Protein AF-A0A0E9NIP5-F1 (afdb_monomer)

Secondary structure (DSSP, 8-state):
----------------------------------GGG--S-----SS-----------PPPPHHHHHHHHHHHHHHHHHHHHHHHHHHHHHHHHHHHHHHHHHHHHHS-TTS-HHHHHHHHHHHHHHHHHHTTTS-HHHHHHHHHHHHHHHHHHH-HHHHHHHHHHHHHHHHHH-HHHHHHHHHHHHHHHHHHHHHHHHHHHHHHHHHHHHHHHHHHHHHHHHT-

Sequence (225 aa):
MFRSLKYLTATGVAAVGGASLLTSNPVHAEATPSPSDRLGPYKKPIYDTPVTTTTLESIPPSPLEVHIRLARQKVSEEYFAARAHLHSAVNSWIGYEKAVESTLREVAPRNEELLPGAIYVVVSGMAGSIVARNRIWPLRMFTSALFLVGGAHYFLPETAKNVSELAWRYEQRTVPQVAKVHAEVREKVETAIHNVEEGVERAEKVVTEGVEKGREYAKEHLEQK

pLDDT: mean 77.75, std 19.36, range [32.66, 95.75]

InterPro domains:
  IPR019166 MICOS complex subunit MIC26/MIC27 [PF09769] (58-179)
  IPR033181 MICOS subunit Mic26, fungi [PTHR28268] (21-218)

Organism: Saitoella complicata (strain BCRC 22490 / CBS 7301 / JCM 7358 / NBRC 10748 / NRRL Y-17804) (NCBI:txid698492)

Nearest PDB structures (foldseek):
  3g6b-assembly1_B  TM=2.478E-01  e=4.287E+00  Thermotoga maritima
  3g67-assembly1_B  TM=2.483E-01  e=4.849E+00  Thermotoga maritima

Solvent-accessible surface area (backbone atoms only — not comparable to full-atom values): 13409 Å² total; per-residue (Å²): 144,82,86,87,85,81,85,87,86,80,91,76,90,74,78,94,73,79,86,74,80,77,78,78,71,79,79,75,72,85,70,75,80,65,85,82,79,57,97,56,88,83,75,75,74,93,58,85,70,74,80,73,74,76,71,76,74,78,70,76,78,50,75,66,57,53,52,54,50,53,52,50,50,54,53,49,51,54,50,50,51,56,50,48,53,52,51,50,51,49,52,51,50,51,50,51,50,52,54,49,49,53,50,46,61,71,48,43,58,94,87,59,69,59,71,67,27,52,52,49,15,53,51,31,18,54,48,20,38,58,76,28,64,92,51,61,70,68,56,22,52,51,39,13,49,48,29,24,54,50,25,34,50,70,58,36,48,66,41,44,49,41,51,50,51,50,49,49,54,51,33,50,73,77,40,57,69,59,41,53,51,52,50,55,52,49,52,51,50,52,50,50,52,50,54,48,52,54,50,50,55,51,50,52,51,53,51,53,52,50,54,50,53,53,53,50,54,55,49,59,66,59,74,77,114

Structure (mmCIF, N/CA/C/O backbone):
data_AF-A0A0E9NIP5-F1
#
_entry.id   AF-A0A0E9NIP5-F1
#
loop_
_atom_site.group_PDB
_atom_site.id
_atom_site.type_symbol
_atom_site.label_atom_id
_atom_site.label_alt_id
_atom_site.label_comp_id
_atom_site.label_asym_id
_atom_site.label_entity_id
_atom_site.label_seq_id
_atom_site.pdbx_PDB_ins_code
_atom_site.Cartn_x
_atom_site.Cartn_y
_atom_site.Cartn_z
_atom_site.occupancy
_atom_site.B_iso_or_equiv
_atom_site.auth_seq_id
_atom_site.auth_comp_id
_atom_site.auth_asym_id
_atom_site.auth_atom_id
_atom_site.pdbx_PDB_model_num
ATOM 1 N N . MET A 1 1 ? 23.446 8.930 7.696 1.00 43.09 1 MET A N 1
ATOM 2 C CA . MET A 1 1 ? 24.169 9.264 6.449 1.00 43.09 1 MET A CA 1
ATOM 3 C C . MET A 1 1 ? 23.224 9.024 5.270 1.00 43.09 1 MET A C 1
ATOM 5 O O . MET A 1 1 ? 23.260 7.968 4.664 1.00 43.09 1 MET A O 1
ATOM 9 N N . PHE A 1 2 ? 22.308 9.964 5.014 1.00 42.88 2 PHE A N 1
ATOM 10 C CA . PHE A 1 2 ? 21.301 9.888 3.945 1.00 42.88 2 PHE A CA 1
ATOM 11 C C . PHE A 1 2 ? 21.548 11.049 2.978 1.00 42.88 2 PHE A C 1
ATOM 13 O O . PHE A 1 2 ? 21.540 12.204 3.402 1.00 42.88 2 PHE A O 1
ATOM 20 N N . ARG A 1 3 ? 21.817 10.762 1.698 1.00 46.72 3 ARG A N 1
ATOM 21 C CA . ARG A 1 3 ? 21.960 11.797 0.662 1.00 46.72 3 ARG A CA 1
ATOM 22 C C . ARG A 1 3 ? 20.623 12.003 -0.045 1.00 46.72 3 ARG A C 1
ATOM 24 O O . ARG A 1 3 ? 20.059 11.084 -0.623 1.00 46.72 3 ARG A O 1
ATOM 31 N N . SER A 1 4 ? 20.157 13.244 0.042 1.00 41.47 4 SER A N 1
ATOM 32 C CA . SER A 1 4 ? 18.998 13.835 -0.627 1.00 41.47 4 SER A CA 1
ATOM 33 C C . SER A 1 4 ? 19.150 13.782 -2.152 1.00 41.47 4 SER A C 1
ATOM 35 O O . SER A 1 4 ? 20.126 14.321 -2.674 1.00 41.47 4 SER A O 1
ATOM 37 N N . LEU A 1 5 ? 18.158 13.233 -2.857 1.00 44.44 5 LEU A N 1
ATOM 38 C CA . LEU A 1 5 ? 18.021 13.352 -4.309 1.00 44.44 5 LEU A CA 1
ATOM 39 C C . LEU A 1 5 ? 16.821 14.260 -4.606 1.00 44.44 5 LEU A C 1
ATOM 41 O O . LEU A 1 5 ? 15.666 13.870 -4.453 1.00 44.44 5 LEU A O 1
ATOM 45 N N . LYS A 1 6 ? 17.119 15.514 -4.950 1.00 42.62 6 LYS A N 1
ATOM 46 C CA . LYS A 1 6 ? 16.144 16.527 -5.353 1.00 42.62 6 LYS A CA 1
ATOM 47 C C . LYS A 1 6 ? 16.086 16.586 -6.882 1.00 42.62 6 LYS A C 1
ATOM 49 O O . LYS A 1 6 ? 17.103 16.826 -7.516 1.00 42.62 6 LYS A O 1
ATOM 54 N N . TYR A 1 7 ? 14.878 16.353 -7.392 1.00 48.56 7 TYR A N 1
ATOM 55 C CA . TYR A 1 7 ? 14.216 16.924 -8.571 1.00 48.56 7 TYR A CA 1
ATOM 56 C C . TYR A 1 7 ? 15.045 17.213 -9.832 1.00 48.56 7 TYR A C 1
ATOM 58 O O . TYR A 1 7 ? 15.799 18.179 -9.896 1.00 48.56 7 TYR A O 1
ATOM 66 N N . LEU A 1 8 ? 14.747 16.461 -10.895 1.00 40.75 8 LEU A N 1
ATOM 67 C CA . LEU A 1 8 ? 14.986 16.880 -12.273 1.00 40.75 8 LEU A CA 1
ATOM 68 C C . LEU A 1 8 ? 13.739 16.542 -13.097 1.00 40.75 8 LEU A C 1
ATOM 70 O O . LEU A 1 8 ? 13.519 15.410 -13.518 1.00 40.75 8 LEU A O 1
ATOM 74 N N . THR A 1 9 ? 12.877 17.543 -13.244 1.00 37.78 9 THR A N 1
ATOM 75 C CA . THR A 1 9 ? 11.760 17.567 -14.189 1.00 37.78 9 THR A CA 1
ATOM 76 C C . THR A 1 9 ? 12.146 18.480 -15.342 1.00 37.78 9 THR A C 1
ATOM 78 O O . THR A 1 9 ? 12.421 19.651 -15.098 1.00 37.78 9 THR A O 1
ATOM 81 N N . ALA A 1 10 ? 12.114 17.975 -16.573 1.00 36.28 10 ALA A N 1
ATOM 82 C CA . ALA A 1 10 ? 11.686 18.729 -17.752 1.00 36.28 10 ALA A CA 1
ATOM 83 C C . ALA A 1 10 ? 11.543 17.769 -18.940 1.00 36.28 10 ALA A C 1
ATOM 85 O O . ALA A 1 10 ? 12.497 17.389 -19.610 1.00 36.28 10 ALA A O 1
ATOM 86 N N . THR A 1 11 ? 10.293 17.369 -19.133 1.00 36.62 11 THR A N 1
ATOM 87 C CA . THR A 1 11 ? 9.630 17.014 -20.388 1.00 36.62 11 THR A CA 1
ATOM 88 C C . THR A 1 11 ? 10.288 17.539 -21.667 1.00 36.62 11 THR A C 1
ATOM 90 O O . THR A 1 11 ? 10.376 18.746 -21.878 1.00 36.62 11 THR A O 1
ATOM 93 N N . GLY A 1 12 ? 10.594 16.615 -22.577 1.00 33.00 12 GLY A N 1
ATOM 94 C CA . GLY A 1 12 ? 10.732 16.866 -24.008 1.00 33.00 12 GLY A CA 1
ATOM 95 C C . GLY A 1 12 ? 10.084 15.710 -24.764 1.00 33.00 12 GLY A C 1
ATOM 96 O O . GLY A 1 12 ? 10.719 14.687 -24.996 1.00 33.00 12 GLY A O 1
ATOM 97 N N . VAL A 1 13 ? 8.795 15.844 -25.085 1.00 44.00 13 VAL A N 1
ATOM 98 C CA . VAL A 1 13 ? 8.073 14.922 -25.972 1.00 44.00 13 VAL A CA 1
ATOM 99 C C . VAL A 1 13 ? 8.606 15.155 -27.384 1.00 44.00 13 VAL A C 1
ATOM 101 O O . VAL A 1 13 ? 8.206 16.103 -28.054 1.00 44.00 13 VAL A O 1
ATOM 104 N N . ALA A 1 14 ? 9.557 14.328 -27.814 1.00 36.47 14 ALA A N 1
ATOM 105 C CA . ALA A 1 14 ? 9.993 14.285 -29.202 1.00 36.47 14 ALA A CA 1
ATOM 106 C C . ALA A 1 14 ? 9.025 13.396 -29.992 1.00 36.47 14 ALA A C 1
ATOM 108 O O . ALA A 1 14 ? 8.741 12.260 -29.612 1.00 36.47 14 ALA A O 1
ATOM 109 N N . ALA A 1 15 ? 8.477 13.974 -31.056 1.00 34.81 15 ALA A N 1
ATOM 110 C CA . ALA A 1 15 ? 7.453 13.410 -31.914 1.00 34.81 15 ALA A CA 1
ATOM 111 C C . ALA A 1 15 ? 7.785 11.988 -32.399 1.00 34.81 15 ALA A C 1
ATOM 113 O O . ALA A 1 15 ? 8.847 11.732 -32.965 1.00 34.81 15 ALA A O 1
ATOM 114 N N . VAL A 1 16 ? 6.822 11.081 -32.229 1.00 45.16 16 VAL A N 1
ATOM 115 C CA . VAL A 1 16 ? 6.784 9.774 -32.890 1.00 45.16 16 VAL A CA 1
ATOM 116 C C . VAL A 1 16 ? 6.490 10.028 -34.369 1.00 45.16 16 VAL A C 1
ATOM 118 O O . VAL A 1 16 ? 5.340 10.189 -34.768 1.00 45.16 16 VAL A O 1
ATOM 121 N N . GLY A 1 17 ? 7.545 10.144 -35.173 1.00 33.53 17 GLY A N 1
ATOM 122 C CA . GLY A 1 17 ? 7.468 10.346 -36.615 1.00 33.53 17 GLY A CA 1
ATOM 123 C C . GLY A 1 17 ? 8.290 9.294 -37.348 1.00 33.53 17 GLY A C 1
ATOM 124 O O . GLY A 1 17 ? 9.511 9.291 -37.249 1.00 33.53 17 GLY A O 1
ATOM 125 N N . GLY A 1 18 ? 7.610 8.425 -38.100 1.00 32.66 18 GLY A N 1
ATOM 126 C CA . GLY A 1 18 ? 8.220 7.597 -39.142 1.00 32.66 18 GLY A CA 1
ATOM 127 C C . GLY A 1 18 ? 8.817 6.271 -38.677 1.00 32.66 18 GLY A C 1
ATOM 128 O O . GLY A 1 18 ? 10.028 6.078 -38.722 1.00 32.66 18 GLY A O 1
ATOM 129 N N . ALA A 1 19 ? 7.967 5.305 -38.321 1.00 34.38 19 ALA A N 1
ATOM 130 C CA . ALA A 1 19 ? 8.358 3.900 -38.385 1.00 34.38 19 ALA A CA 1
ATOM 131 C C . ALA A 1 19 ? 8.475 3.497 -39.865 1.00 34.38 19 ALA A C 1
ATOM 133 O O . ALA A 1 19 ? 7.515 3.033 -40.476 1.00 34.38 19 ALA A O 1
ATOM 134 N N . SER A 1 20 ? 9.646 3.715 -40.464 1.00 36.56 20 SER A N 1
ATOM 135 C CA . SER A 1 20 ? 9.998 3.070 -41.725 1.00 36.56 20 SER A CA 1
ATOM 136 C C . SER A 1 20 ? 10.034 1.567 -41.472 1.00 36.56 20 SER A C 1
ATOM 138 O O . SER A 1 20 ? 10.948 1.056 -40.825 1.00 36.56 20 SER A O 1
ATOM 140 N N . LEU A 1 21 ? 9.004 0.868 -41.945 1.00 36.62 21 LEU A N 1
ATOM 141 C CA . LEU A 1 21 ? 8.936 -0.586 -41.979 1.00 36.62 21 LEU A CA 1
ATOM 142 C C . LEU A 1 21 ? 10.049 -1.098 -42.904 1.00 36.62 21 LEU A C 1
ATOM 144 O O . LEU A 1 21 ? 9.841 -1.304 -44.096 1.00 36.62 21 LEU A O 1
ATOM 148 N N . LEU A 1 22 ? 11.253 -1.289 -42.363 1.00 39.56 22 LEU A N 1
ATOM 149 C CA . LEU A 1 22 ? 12.269 -2.119 -42.995 1.00 39.56 22 LEU A CA 1
ATOM 150 C C . LEU A 1 22 ? 11.800 -3.564 -42.859 1.00 39.56 22 LEU A C 1
ATOM 152 O O . LEU A 1 22 ? 12.062 -4.241 -41.867 1.00 39.56 22 LEU A O 1
ATOM 156 N N . THR A 1 23 ? 11.049 -4.015 -43.860 1.00 37.78 23 THR A N 1
ATOM 157 C CA . THR A 1 23 ? 10.705 -5.419 -44.039 1.00 37.78 23 THR A CA 1
ATOM 158 C C . THR A 1 23 ? 12.012 -6.168 -44.297 1.00 37.78 23 THR A C 1
ATOM 160 O O . THR A 1 23 ? 12.528 -6.189 -45.415 1.00 37.78 23 THR A O 1
ATOM 163 N N . SER A 1 24 ? 12.610 -6.741 -43.256 1.00 43.03 24 SER A N 1
ATOM 164 C CA . SER A 1 24 ? 13.719 -7.669 -43.419 1.00 43.03 24 SER A CA 1
ATOM 165 C C . SER A 1 24 ? 13.146 -8.964 -43.985 1.00 43.03 24 SER A C 1
ATOM 167 O O . SER A 1 24 ? 12.787 -9.865 -43.231 1.00 43.03 24 SER A O 1
ATOM 169 N N . ASN A 1 25 ? 13.022 -9.060 -45.306 1.00 40.34 25 ASN A N 1
ATOM 170 C CA . ASN A 1 25 ? 12.938 -10.373 -45.925 1.00 40.34 25 ASN A CA 1
ATOM 171 C C . ASN A 1 25 ? 14.303 -11.034 -45.706 1.00 40.34 25 ASN A C 1
ATOM 173 O O . ASN A 1 25 ? 15.303 -10.509 -46.208 1.00 40.34 25 ASN A O 1
ATOM 177 N N . PRO A 1 26 ? 14.400 -12.144 -44.953 1.00 47.81 26 PRO A N 1
ATOM 178 C CA . PRO A 1 26 ? 15.605 -12.943 -44.999 1.00 47.81 26 PRO A CA 1
ATOM 179 C C . PRO A 1 26 ? 15.684 -13.503 -46.418 1.00 47.81 26 PRO A C 1
ATOM 181 O O . PRO A 1 26 ? 14.933 -14.411 -46.772 1.00 47.81 26 PRO A O 1
ATOM 184 N N . VAL A 1 27 ? 16.562 -12.929 -47.245 1.00 37.34 27 VAL A N 1
ATOM 185 C CA . VAL A 1 27 ? 16.987 -13.544 -48.502 1.00 37.34 27 VAL A CA 1
ATOM 186 C C . VAL A 1 27 ? 17.496 -14.929 -48.123 1.00 37.34 27 VAL A C 1
ATOM 188 O O . VAL A 1 27 ? 18.552 -15.066 -47.506 1.00 37.34 27 VAL A O 1
ATOM 191 N N . HIS A 1 28 ? 16.673 -15.940 -48.394 1.00 39.16 28 HIS A N 1
ATOM 192 C CA . HIS A 1 28 ? 17.048 -17.334 -48.275 1.00 39.16 28 HIS A CA 1
ATOM 193 C C . HIS A 1 28 ? 18.143 -17.564 -49.311 1.00 39.16 28 HIS A C 1
ATOM 195 O O . HIS A 1 28 ? 17.867 -17.700 -50.498 1.00 39.16 28 HIS A O 1
ATOM 201 N N . ALA A 1 29 ? 19.398 -17.553 -48.865 1.00 43.38 29 ALA A N 1
ATOM 202 C CA . ALA A 1 29 ? 20.426 -18.294 -49.567 1.00 43.38 29 ALA A CA 1
ATOM 203 C C . ALA A 1 29 ? 19.994 -19.762 -49.505 1.00 43.38 29 ALA A C 1
ATOM 205 O O . ALA A 1 29 ? 19.724 -20.275 -48.417 1.00 43.38 29 ALA A O 1
ATOM 206 N N . GLU A 1 30 ? 19.840 -20.398 -50.660 1.00 43.12 30 GLU A N 1
ATOM 207 C CA . GLU A 1 30 ? 19.424 -21.791 -50.768 1.00 43.12 30 GLU A CA 1
ATOM 208 C C . GLU A 1 30 ? 20.438 -22.683 -50.041 1.00 43.12 30 GLU A C 1
ATOM 210 O O . GLU A 1 30 ? 21.497 -23.033 -50.559 1.00 43.12 30 GLU A O 1
ATOM 215 N N . ALA A 1 31 ? 20.133 -23.025 -48.790 1.00 42.75 31 ALA A N 1
ATOM 216 C CA . ALA A 1 31 ? 20.824 -24.079 -48.081 1.00 42.75 31 ALA A CA 1
ATOM 217 C C . ALA A 1 31 ? 20.314 -25.400 -48.657 1.00 42.75 31 ALA A C 1
ATOM 219 O O . ALA A 1 31 ? 19.184 -25.814 -48.393 1.00 42.75 31 ALA A O 1
ATOM 220 N N . THR A 1 32 ? 21.146 -26.049 -49.471 1.00 48.44 32 THR A N 1
ATOM 221 C CA . THR A 1 32 ? 20.965 -27.455 -49.846 1.00 48.44 32 THR A CA 1
ATOM 222 C C . THR A 1 32 ? 20.642 -28.247 -48.570 1.00 48.44 32 THR A C 1
ATOM 224 O O . THR A 1 32 ? 21.401 -28.131 -47.603 1.00 48.44 32 THR A O 1
ATOM 227 N N . PRO A 1 33 ? 19.529 -29.002 -48.506 1.00 46.69 33 PRO A N 1
ATOM 228 C CA . PRO A 1 33 ? 19.122 -29.666 -47.274 1.00 46.69 33 PRO A CA 1
ATOM 229 C C . PRO A 1 33 ? 20.232 -30.601 -46.789 1.00 46.69 33 PRO A C 1
ATOM 231 O O . PRO A 1 33 ? 20.697 -31.470 -47.531 1.00 46.69 33 PRO A O 1
ATOM 234 N N . SER A 1 34 ? 20.659 -30.399 -45.540 1.00 50.62 34 SER A N 1
ATOM 235 C CA . SER A 1 34 ? 21.636 -31.263 -44.882 1.00 50.62 34 SER A CA 1
ATOM 236 C C . SER A 1 34 ? 21.086 -32.698 -44.821 1.00 50.62 34 SER A C 1
ATOM 238 O O . SER A 1 34 ? 19.905 -32.882 -44.508 1.00 50.62 34 SER A O 1
ATOM 240 N N . PRO A 1 35 ? 21.897 -33.740 -45.090 1.00 54.22 35 PRO A N 1
ATOM 241 C CA . PRO A 1 35 ? 21.423 -35.123 -45.208 1.00 54.22 35 PRO A CA 1
ATOM 242 C C . PRO A 1 35 ? 20.777 -35.709 -43.940 1.00 54.22 35 PRO A C 1
ATOM 244 O O . PRO A 1 35 ? 20.192 -36.790 -44.005 1.00 54.22 35 PRO A O 1
ATOM 247 N N . SER A 1 36 ? 20.890 -35.036 -42.792 1.00 56.50 36 SER A N 1
ATOM 248 C CA . SER A 1 36 ? 20.408 -35.510 -41.491 1.00 56.50 36 SER A CA 1
ATOM 249 C C . SER A 1 36 ? 18.899 -35.361 -41.262 1.00 56.50 36 SER A C 1
ATOM 251 O O . SER A 1 36 ? 18.385 -35.988 -40.342 1.00 56.50 36 SER A O 1
ATOM 253 N N . ASP A 1 37 ? 18.173 -34.601 -42.089 1.00 56.50 37 ASP A N 1
ATOM 254 C CA . ASP A 1 37 ? 16.727 -34.351 -41.897 1.00 56.50 37 ASP A CA 1
ATOM 255 C C . ASP A 1 37 ? 15.807 -35.451 -42.462 1.00 56.50 37 ASP A C 1
ATOM 257 O O . ASP A 1 37 ? 14.581 -35.332 -42.450 1.00 56.50 37 ASP A O 1
ATOM 261 N N . ARG A 1 38 ? 16.366 -36.562 -42.957 1.00 53.25 38 ARG A N 1
ATOM 262 C CA . ARG A 1 38 ? 15.577 -37.692 -43.471 1.00 53.25 38 ARG A CA 1
ATOM 263 C C . ARG A 1 38 ? 15.446 -38.789 -42.413 1.00 53.25 38 ARG A C 1
ATOM 265 O O . ARG A 1 38 ? 16.336 -39.617 -42.257 1.00 53.25 38 ARG A O 1
ATOM 272 N N . LEU A 1 39 ? 14.290 -38.839 -41.746 1.00 57.56 39 LEU A N 1
ATOM 273 C CA . LEU A 1 39 ? 13.833 -39.944 -40.884 1.00 57.56 39 LEU A CA 1
ATOM 274 C C . LEU A 1 39 ? 13.469 -41.199 -41.713 1.00 57.56 39 LEU A C 1
ATOM 276 O O . LEU A 1 39 ? 12.330 -41.656 -41.734 1.00 57.56 39 LEU A O 1
ATOM 280 N N . GLY A 1 40 ? 14.445 -41.752 -42.431 1.00 63.25 40 GLY A N 1
ATOM 281 C CA . GLY A 1 40 ? 14.343 -43.008 -43.177 1.00 63.25 40 GLY A CA 1
ATOM 282 C C . GLY A 1 40 ? 15.681 -43.753 -43.167 1.00 63.25 40 GLY A C 1
ATOM 283 O O . GLY A 1 40 ? 16.701 -43.151 -42.830 1.00 63.25 40 GLY A O 1
ATOM 284 N N . PRO A 1 41 ? 15.716 -45.059 -43.502 1.00 60.53 41 PRO A N 1
ATOM 285 C CA . PRO A 1 41 ? 16.942 -45.847 -43.442 1.00 60.53 41 PRO A CA 1
ATOM 286 C C . PRO A 1 41 ? 18.031 -45.201 -44.304 1.00 60.53 41 PRO A C 1
ATOM 288 O O . PRO A 1 41 ? 17.906 -45.098 -45.526 1.00 60.53 41 PRO A O 1
ATOM 291 N N . TYR A 1 42 ? 19.088 -44.740 -43.633 1.00 60.59 42 TYR A N 1
ATOM 292 C CA . TYR A 1 42 ? 20.215 -44.039 -44.232 1.00 60.59 42 TYR A CA 1
ATOM 293 C C . TYR A 1 42 ? 20.941 -44.974 -45.206 1.00 60.59 42 TYR A C 1
ATOM 295 O O . TYR A 1 42 ? 21.753 -45.816 -44.812 1.00 60.59 42 TYR A O 1
ATOM 303 N N . LYS A 1 43 ? 20.628 -44.854 -46.500 1.00 62.59 43 LYS A N 1
ATOM 304 C CA . LYS A 1 43 ? 21.403 -45.503 -47.557 1.00 62.59 43 LYS A CA 1
ATOM 305 C C . LYS A 1 43 ? 22.745 -44.788 -47.641 1.00 62.59 43 LYS A C 1
ATOM 307 O O . LYS A 1 43 ? 22.811 -43.643 -48.081 1.00 62.59 43 LYS A O 1
ATOM 312 N N . LYS A 1 44 ? 23.808 -45.475 -47.221 1.00 69.38 44 LYS A N 1
ATOM 313 C CA . LYS A 1 44 ? 25.179 -45.020 -47.466 1.00 69.38 44 LYS A CA 1
ATOM 314 C C . LYS A 1 44 ? 25.361 -44.852 -48.986 1.00 69.38 44 LYS A C 1
ATOM 316 O O . LYS A 1 44 ? 24.946 -45.754 -49.722 1.00 69.38 44 LYS A O 1
ATOM 321 N N . PRO A 1 45 ? 25.910 -43.726 -49.470 1.00 68.38 45 PRO A N 1
ATOM 322 C CA . PRO A 1 45 ? 26.223 -43.583 -50.887 1.00 68.38 45 PRO A CA 1
ATOM 323 C C . PRO A 1 45 ? 27.211 -44.685 -51.302 1.00 68.38 45 PRO A C 1
ATOM 325 O O . PRO A 1 45 ? 28.122 -45.019 -50.552 1.00 68.38 45 PRO A O 1
ATOM 328 N N . ILE A 1 46 ? 26.982 -45.295 -52.471 1.00 61.81 46 ILE A N 1
ATOM 329 C CA . ILE A 1 46 ? 27.796 -46.411 -53.002 1.00 61.81 46 ILE A CA 1
ATOM 330 C C . ILE A 1 46 ? 29.148 -45.907 -53.544 1.00 61.81 46 ILE A C 1
ATOM 332 O O . ILE A 1 46 ? 30.073 -46.689 -53.738 1.00 61.81 46 ILE A O 1
ATOM 336 N N . TYR A 1 47 ? 29.276 -44.599 -53.751 1.00 67.38 47 TYR A N 1
ATOM 337 C CA . TYR A 1 47 ? 30.517 -43.954 -54.152 1.00 67.38 47 TYR A CA 1
ATOM 338 C C . TYR A 1 47 ? 31.074 -43.171 -52.970 1.00 67.38 47 TYR A C 1
ATOM 340 O O . TYR A 1 47 ? 30.327 -42.426 -52.327 1.00 67.38 47 TYR A O 1
ATOM 348 N N . ASP A 1 48 ? 32.378 -43.292 -52.731 1.00 60.62 48 ASP A N 1
ATOM 349 C CA . ASP A 1 48 ? 33.104 -42.298 -51.954 1.00 60.62 48 ASP A CA 1
ATOM 350 C C . ASP A 1 48 ? 32.941 -40.971 -52.694 1.00 60.62 48 ASP A C 1
ATOM 352 O O . ASP A 1 48 ? 33.501 -40.765 -53.774 1.00 60.62 48 ASP A O 1
ATOM 356 N N . THR A 1 49 ? 32.108 -40.075 -52.158 1.00 63.56 49 THR A N 1
ATOM 357 C CA . THR A 1 49 ? 32.148 -38.679 -52.586 1.00 63.56 49 THR A CA 1
ATOM 358 C C . THR A 1 49 ? 33.587 -38.245 -52.356 1.00 63.56 49 THR A C 1
ATOM 360 O O . THR A 1 49 ? 34.024 -38.335 -51.200 1.00 63.56 49 THR A O 1
ATOM 363 N N . PRO A 1 50 ? 34.349 -37.828 -53.390 1.00 60.25 50 PRO A N 1
ATOM 364 C CA . PRO A 1 50 ? 35.657 -37.260 -53.127 1.00 60.25 50 PRO A CA 1
ATOM 365 C C . PRO A 1 50 ? 35.402 -36.169 -52.101 1.00 60.25 50 PRO A C 1
ATOM 367 O O . PRO A 1 50 ? 34.469 -35.382 -52.277 1.00 60.25 50 PRO A O 1
ATOM 370 N N . VAL A 1 51 ? 36.132 -36.196 -50.986 1.00 56.66 51 VAL A N 1
ATOM 371 C CA . VAL A 1 51 ? 36.084 -35.105 -50.023 1.00 56.66 51 VAL A CA 1
ATOM 372 C C . VAL A 1 51 ? 36.468 -33.888 -50.844 1.00 56.66 51 VAL A C 1
ATOM 374 O O . VAL A 1 51 ? 37.641 -33.674 -51.140 1.00 56.66 51 VAL A O 1
ATOM 377 N N . THR A 1 52 ? 35.471 -33.135 -51.307 1.00 52.41 52 THR A N 1
ATOM 378 C CA . THR A 1 52 ? 35.673 -31.781 -51.764 1.00 52.41 52 THR A CA 1
ATOM 379 C C . THR A 1 52 ? 36.093 -31.102 -50.486 1.00 52.41 52 THR A C 1
ATOM 381 O O . THR A 1 52 ? 35.266 -30.699 -49.673 1.00 52.41 52 THR A O 1
ATOM 384 N N . THR A 1 53 ? 37.399 -31.105 -50.235 1.00 52.69 53 THR A N 1
ATOM 385 C CA . THR A 1 53 ? 38.023 -30.129 -49.376 1.00 52.69 53 THR A CA 1
ATOM 386 C C . THR A 1 53 ? 37.556 -28.827 -49.985 1.00 52.69 53 THR A C 1
ATOM 388 O O . THR A 1 53 ? 38.045 -28.421 -51.037 1.00 52.69 53 THR A O 1
ATOM 391 N N . THR A 1 54 ? 36.490 -28.258 -49.425 1.00 50.84 54 THR A N 1
ATOM 392 C CA . THR A 1 54 ? 36.057 -26.910 -49.731 1.00 50.84 54 THR A CA 1
ATOM 393 C C . THR A 1 54 ? 37.218 -26.072 -49.244 1.00 50.84 54 THR A C 1
ATOM 395 O O . THR A 1 54 ? 37.286 -25.685 -48.079 1.00 50.84 54 THR A O 1
ATOM 398 N N . THR A 1 55 ? 38.225 -25.915 -50.098 1.00 46.12 55 THR A N 1
ATOM 399 C CA . THR A 1 55 ? 39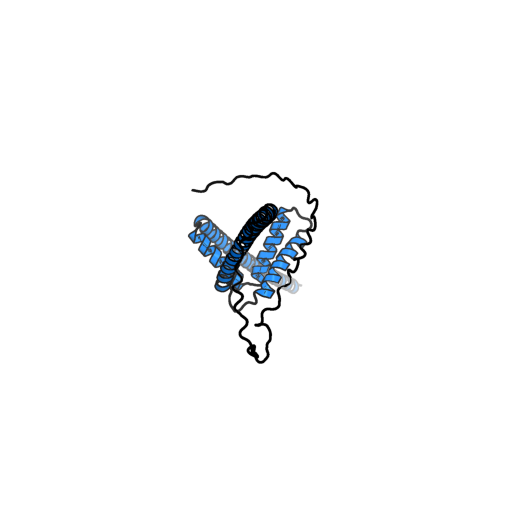.254 -24.917 -49.922 1.00 46.12 55 THR A CA 1
ATOM 400 C C . THR A 1 55 ? 38.450 -23.636 -49.896 1.00 46.12 55 THR A C 1
ATOM 402 O O . THR A 1 55 ? 37.919 -23.218 -50.923 1.00 46.12 55 THR A O 1
ATOM 405 N N . LEU A 1 56 ? 38.225 -23.107 -48.692 1.00 52.25 56 LEU A N 1
ATOM 406 C CA . LEU A 1 56 ? 37.726 -21.761 -48.502 1.00 52.25 56 LEU A CA 1
ATOM 407 C C . LEU A 1 56 ? 38.755 -20.875 -49.188 1.00 52.25 56 LEU A C 1
ATOM 409 O O . LEU A 1 56 ? 39.770 -20.512 -48.596 1.00 52.25 56 LEU A O 1
ATOM 413 N N . GLU A 1 57 ? 38.545 -20.600 -50.470 1.00 52.28 57 GLU A N 1
ATOM 414 C CA . GLU A 1 57 ? 39.261 -19.534 -51.125 1.00 52.28 57 GLU A CA 1
ATOM 415 C C . GLU A 1 57 ? 38.796 -18.273 -50.405 1.00 52.28 57 GLU A C 1
ATOM 417 O O . GLU A 1 57 ? 37.640 -17.859 -50.507 1.00 52.28 57 GLU A O 1
ATOM 422 N N . SER A 1 58 ? 39.670 -17.754 -49.542 1.00 56.81 58 SER A N 1
ATOM 423 C CA . SER A 1 58 ? 39.448 -16.541 -48.767 1.00 56.81 58 SER A CA 1
ATOM 424 C C . SER A 1 58 ? 39.442 -15.369 -49.738 1.00 56.81 58 SER A C 1
ATOM 426 O O . SER A 1 58 ? 40.429 -14.641 -49.843 1.00 56.81 58 SER A O 1
ATOM 428 N N . ILE A 1 59 ? 38.345 -15.198 -50.476 1.00 64.88 59 ILE A N 1
ATOM 429 C CA . ILE A 1 59 ? 38.115 -13.991 -51.257 1.00 64.88 59 ILE A CA 1
ATOM 430 C C . ILE A 1 59 ? 38.149 -12.835 -50.248 1.00 64.88 59 ILE A C 1
ATOM 432 O O . ILE A 1 59 ? 37.408 -12.871 -49.259 1.00 64.88 59 ILE A O 1
ATOM 436 N N . PRO A 1 60 ? 39.040 -11.844 -50.422 1.00 73.00 60 PRO A N 1
ATOM 437 C CA . PRO A 1 60 ? 39.105 -10.719 -49.507 1.00 73.00 60 PRO A CA 1
ATOM 438 C C . PRO A 1 60 ? 37.738 -10.022 -49.502 1.00 73.00 60 PRO A C 1
ATOM 440 O O . PRO A 1 60 ? 37.166 -9.800 -50.574 1.00 73.00 60 PRO A O 1
ATOM 443 N N . PRO A 1 61 ? 37.194 -9.697 -48.319 1.00 73.00 61 PRO A N 1
ATOM 444 C CA . PRO A 1 61 ? 35.841 -9.178 -48.209 1.00 73.00 61 PRO A CA 1
ATOM 445 C C . PRO A 1 61 ? 35.711 -7.895 -49.020 1.00 73.00 61 PRO A C 1
ATOM 447 O O . PRO A 1 61 ? 36.558 -6.998 -48.946 1.00 73.00 61 PRO A O 1
ATOM 450 N N . SER A 1 62 ? 34.626 -7.802 -49.786 1.00 83.69 62 SER A N 1
ATOM 451 C CA . SER A 1 62 ? 34.354 -6.589 -50.549 1.00 83.69 62 SER A CA 1
ATOM 452 C C . SER A 1 62 ? 34.141 -5.408 -49.587 1.00 83.69 62 SER A C 1
ATOM 454 O O . SER A 1 62 ? 33.639 -5.593 -48.471 1.00 83.69 62 SER A O 1
ATOM 456 N N . PRO A 1 63 ? 34.479 -4.168 -49.982 1.00 83.38 63 PRO A N 1
ATOM 457 C CA . PRO A 1 63 ? 34.306 -3.014 -49.104 1.00 83.38 63 PRO A CA 1
ATOM 458 C C . PRO A 1 63 ? 32.857 -2.872 -48.615 1.00 83.38 63 PRO A C 1
ATOM 460 O O . PRO A 1 63 ? 32.641 -2.524 -47.459 1.00 83.38 63 PRO A O 1
ATOM 463 N N . LEU A 1 64 ? 31.855 -3.209 -49.432 1.00 86.06 64 LEU A N 1
ATOM 464 C CA . LEU A 1 64 ? 30.443 -3.156 -49.039 1.00 86.06 64 LEU A CA 1
ATOM 465 C C . LEU A 1 64 ? 30.080 -4.206 -47.978 1.00 86.06 64 LEU A C 1
ATOM 467 O O . LEU A 1 64 ? 29.362 -3.906 -47.024 1.00 86.06 64 LEU A O 1
ATOM 471 N N . GLU A 1 65 ? 30.605 -5.421 -48.115 1.00 86.62 65 GLU A N 1
ATOM 472 C CA . GLU A 1 65 ? 30.388 -6.513 -47.165 1.00 86.62 65 GLU A CA 1
ATOM 473 C C . GLU A 1 65 ? 30.901 -6.153 -45.765 1.00 86.62 65 GLU A C 1
ATOM 475 O O . GLU A 1 65 ? 30.227 -6.406 -44.763 1.00 86.62 65 GLU A O 1
ATOM 480 N N . VAL A 1 66 ? 32.045 -5.465 -45.688 1.00 88.38 66 VAL A N 1
ATOM 481 C CA . VAL A 1 66 ? 32.580 -4.950 -44.421 1.00 88.38 66 VAL A CA 1
ATOM 482 C C . VAL A 1 66 ? 31.612 -3.955 -43.776 1.00 88.38 66 VAL A C 1
ATOM 484 O O . VAL A 1 66 ? 31.348 -4.057 -42.578 1.00 88.38 66 VAL A O 1
ATOM 487 N N . HIS A 1 67 ? 31.030 -3.034 -44.548 1.00 90.06 67 HIS A N 1
ATOM 488 C CA . HIS A 1 67 ? 30.100 -2.034 -44.013 1.00 90.06 67 HIS A CA 1
ATOM 489 C C . HIS A 1 67 ? 28.782 -2.655 -43.536 1.00 90.06 67 HIS A C 1
ATOM 491 O O . HIS A 1 67 ? 28.303 -2.303 -42.458 1.00 90.06 67 HIS A O 1
ATOM 497 N N . ILE A 1 68 ? 28.217 -3.611 -44.280 1.00 92.25 68 ILE A N 1
ATOM 498 C CA . ILE A 1 68 ? 26.999 -4.331 -43.867 1.00 92.25 68 ILE A CA 1
ATOM 499 C C . ILE A 1 68 ? 27.258 -5.125 -42.584 1.00 92.25 68 ILE A C 1
ATOM 501 O O . ILE A 1 68 ? 26.427 -5.121 -41.673 1.00 92.25 68 ILE A O 1
ATOM 505 N N . ARG A 1 69 ? 28.424 -5.771 -42.481 1.00 89.38 69 ARG A N 1
ATOM 506 C CA . ARG A 1 69 ? 28.837 -6.499 -41.277 1.00 89.38 69 ARG A CA 1
ATOM 507 C C . ARG A 1 69 ? 28.938 -5.573 -40.067 1.00 89.38 69 ARG A C 1
ATOM 509 O O . ARG A 1 69 ? 28.388 -5.902 -39.020 1.00 89.38 69 ARG A O 1
ATOM 516 N N . LEU A 1 70 ? 29.569 -4.408 -40.218 1.00 92.75 70 LEU A N 1
ATOM 517 C CA . LEU A 1 70 ? 29.678 -3.410 -39.149 1.00 92.75 70 LEU A CA 1
ATOM 518 C C . LEU A 1 70 ? 28.312 -2.851 -38.738 1.00 92.75 70 LEU A C 1
ATOM 520 O O . LEU A 1 70 ? 28.038 -2.715 -37.548 1.00 92.75 70 LEU A O 1
ATOM 524 N N . ALA A 1 71 ? 27.444 -2.557 -39.708 1.00 92.19 71 ALA A N 1
ATOM 525 C CA . ALA A 1 71 ? 26.095 -2.071 -39.439 1.00 92.19 71 ALA A CA 1
ATOM 526 C C . ALA A 1 71 ? 25.277 -3.108 -38.660 1.00 92.19 71 ALA A C 1
ATOM 528 O O . ALA A 1 71 ? 24.688 -2.784 -37.630 1.00 92.19 71 ALA A O 1
ATOM 529 N N . ARG A 1 72 ? 25.296 -4.371 -39.104 1.00 94.00 72 ARG A N 1
ATOM 530 C CA . ARG A 1 72 ? 24.635 -5.476 -38.401 1.00 94.00 72 ARG A CA 1
ATOM 531 C C . ARG A 1 72 ? 25.178 -5.630 -36.989 1.00 94.00 72 ARG A C 1
ATOM 533 O O . ARG A 1 72 ? 24.385 -5.729 -36.063 1.00 94.00 72 ARG A O 1
ATOM 540 N N . GLN A 1 73 ? 26.499 -5.624 -36.827 1.00 93.62 73 GLN A N 1
ATOM 541 C CA . GLN A 1 73 ? 27.128 -5.782 -35.523 1.00 93.62 73 GLN A CA 1
ATOM 542 C C . GLN A 1 73 ? 26.679 -4.683 -34.553 1.00 93.62 73 GLN A C 1
ATOM 544 O O . GLN A 1 73 ? 26.205 -5.012 -33.472 1.00 93.62 73 GLN A O 1
ATOM 549 N N . LYS A 1 74 ? 26.712 -3.408 -34.964 1.00 93.06 74 LYS A N 1
ATOM 550 C CA . LYS A 1 74 ? 26.257 -2.293 -34.118 1.00 93.06 74 LYS A CA 1
ATOM 551 C C . LYS A 1 74 ? 24.779 -2.395 -33.749 1.00 93.06 74 LYS A C 1
ATOM 553 O O . LYS A 1 74 ? 24.421 -2.210 -32.593 1.00 93.06 74 LYS A O 1
ATOM 558 N N . VAL A 1 75 ? 23.914 -2.720 -34.712 1.00 95.06 75 VAL A N 1
ATOM 559 C CA . VAL A 1 75 ? 22.474 -2.877 -34.446 1.00 95.06 75 VAL A CA 1
ATOM 560 C C . VAL A 1 75 ? 22.215 -4.055 -33.508 1.00 95.06 75 VAL A C 1
ATOM 562 O O . VAL A 1 75 ? 21.394 -3.949 -32.600 1.00 95.06 75 VAL A O 1
ATOM 565 N N . SER A 1 76 ? 22.913 -5.175 -33.703 1.00 94.38 76 SER A N 1
ATOM 566 C CA . SER A 1 76 ? 22.807 -6.335 -32.823 1.00 94.38 76 SER A CA 1
ATOM 567 C C . SER A 1 76 ? 23.306 -6.020 -31.415 1.00 94.38 76 SER A C 1
ATOM 569 O O . SER A 1 76 ? 22.620 -6.365 -30.461 1.00 94.38 76 SER A O 1
ATOM 571 N N . GLU A 1 77 ? 24.443 -5.339 -31.269 1.00 93.75 77 GLU A N 1
ATOM 572 C CA . GLU A 1 77 ? 24.991 -4.927 -29.971 1.00 93.75 77 GLU A CA 1
ATOM 573 C C . GLU A 1 77 ? 24.003 -4.046 -29.192 1.00 93.75 77 GLU A C 1
ATOM 575 O O . GLU A 1 77 ? 23.679 -4.365 -28.048 1.00 93.75 77 GLU A O 1
ATOM 580 N N . GLU A 1 78 ? 23.440 -3.013 -29.827 1.00 92.31 78 GLU A N 1
ATOM 581 C CA . GLU A 1 78 ? 22.438 -2.132 -29.206 1.00 92.31 78 GLU A CA 1
ATOM 582 C C . GLU A 1 78 ? 21.140 -2.880 -28.857 1.00 92.31 78 GLU A C 1
ATOM 584 O O . GLU A 1 78 ? 20.577 -2.712 -27.772 1.00 92.31 78 GLU A O 1
ATOM 589 N N . TYR A 1 79 ? 20.679 -3.774 -29.740 1.00 95.19 79 TYR A N 1
ATOM 590 C CA . TYR A 1 79 ? 19.514 -4.621 -29.473 1.00 95.19 79 TYR A CA 1
ATOM 591 C C . TYR A 1 79 ? 19.744 -5.541 -28.266 1.00 95.19 79 TYR A C 1
ATOM 593 O O . TYR A 1 79 ? 18.872 -5.661 -27.400 1.00 95.19 79 TYR A O 1
ATOM 601 N N . PHE A 1 80 ? 20.914 -6.180 -28.178 1.00 95.31 80 PHE A N 1
ATOM 602 C CA . PHE A 1 80 ? 21.258 -7.048 -27.054 1.00 95.31 80 PHE A CA 1
ATOM 603 C C . PHE A 1 80 ? 21.419 -6.261 -25.753 1.00 95.31 80 PHE A C 1
ATOM 605 O O . PHE A 1 80 ? 20.945 -6.732 -24.719 1.00 95.31 80 PHE A O 1
ATOM 612 N N . ALA A 1 81 ? 22.001 -5.061 -25.795 1.00 92.38 81 ALA A N 1
ATOM 613 C CA . ALA A 1 81 ? 22.111 -4.185 -24.632 1.00 92.38 81 ALA A CA 1
ATOM 614 C C . ALA A 1 81 ? 20.726 -3.775 -24.103 1.00 92.38 81 ALA A C 1
ATOM 616 O O . ALA A 1 81 ? 20.419 -3.993 -22.928 1.00 92.38 81 ALA A O 1
ATOM 617 N N . ALA A 1 82 ? 19.840 -3.275 -24.971 1.00 94.19 82 ALA A N 1
ATOM 618 C CA . ALA A 1 82 ? 18.472 -2.910 -24.596 1.00 94.19 82 ALA A CA 1
ATOM 619 C C . ALA A 1 82 ? 17.691 -4.111 -24.037 1.00 94.19 82 ALA A C 1
ATOM 621 O O . ALA A 1 82 ? 17.030 -4.020 -22.997 1.00 94.19 82 ALA A O 1
ATOM 622 N N . ARG A 1 83 ? 17.820 -5.274 -24.685 1.00 95.12 83 ARG A N 1
ATOM 623 C CA . ARG A 1 83 ? 17.207 -6.522 -24.227 1.00 95.12 83 ARG A CA 1
ATOM 624 C C . ARG A 1 83 ? 17.742 -6.963 -22.862 1.00 95.12 83 ARG A C 1
ATOM 626 O O . ARG A 1 83 ? 16.954 -7.419 -22.035 1.00 95.12 83 ARG A O 1
ATOM 633 N N . ALA A 1 84 ? 19.041 -6.822 -22.608 1.00 94.56 84 ALA A N 1
ATOM 634 C CA . ALA A 1 84 ? 19.651 -7.161 -21.326 1.00 94.56 84 ALA A CA 1
ATOM 635 C C . ALA A 1 84 ? 19.135 -6.261 -20.193 1.00 94.56 84 ALA A C 1
ATOM 637 O O . ALA A 1 84 ? 18.822 -6.763 -19.113 1.00 94.56 84 ALA A O 1
ATOM 638 N N . HIS A 1 85 ? 18.960 -4.959 -20.443 1.00 94.12 85 HIS A N 1
ATOM 639 C CA . HIS A 1 85 ? 18.374 -4.039 -19.464 1.00 94.12 85 HIS A CA 1
ATOM 640 C C . HIS A 1 85 ? 16.923 -4.389 -19.126 1.00 94.12 85 HIS A C 1
ATOM 642 O O . HIS A 1 85 ? 16.568 -4.439 -17.948 1.00 94.12 85 HIS A O 1
ATOM 648 N N . LEU A 1 86 ? 16.101 -4.697 -20.134 1.00 94.88 86 LEU A N 1
ATOM 649 C CA . LEU A 1 86 ? 14.717 -5.125 -19.914 1.00 94.88 86 LEU A CA 1
ATOM 650 C C . LEU A 1 86 ? 14.650 -6.446 -19.149 1.00 94.88 86 LEU A C 1
ATOM 652 O O . LEU A 1 86 ? 13.914 -6.546 -18.171 1.00 94.88 86 LEU A O 1
ATOM 656 N N . HIS A 1 87 ? 15.453 -7.439 -19.538 1.00 94.12 87 HIS A N 1
ATOM 657 C CA . HIS A 1 87 ? 15.517 -8.702 -18.805 1.00 94.12 87 HIS A CA 1
ATOM 658 C C . HIS A 1 87 ? 15.980 -8.501 -17.363 1.00 94.12 87 HIS A C 1
ATOM 660 O O . HIS A 1 87 ? 15.416 -9.114 -16.466 1.00 94.12 87 HIS A O 1
ATOM 666 N N . SER A 1 88 ? 16.958 -7.629 -17.114 1.00 93.06 88 SER A N 1
ATOM 667 C CA . SER A 1 88 ? 17.416 -7.316 -15.757 1.00 93.06 88 SER A CA 1
ATOM 668 C C . SER A 1 88 ? 16.320 -6.650 -14.915 1.00 93.06 88 SER A C 1
ATOM 670 O O . SER A 1 88 ? 16.090 -7.046 -13.770 1.00 93.06 88 SER A O 1
ATOM 672 N N . ALA A 1 89 ? 15.580 -5.697 -15.491 1.00 94.88 89 ALA A N 1
ATOM 673 C CA . ALA A 1 89 ? 14.459 -5.040 -14.821 1.00 94.88 89 ALA A CA 1
ATOM 674 C C . ALA A 1 89 ? 13.329 -6.030 -14.496 1.00 94.88 89 ALA A C 1
ATOM 676 O O . ALA A 1 89 ? 12.842 -6.065 -13.366 1.00 94.88 89 ALA A O 1
ATOM 677 N N . VAL A 1 90 ? 12.964 -6.884 -15.456 1.00 95.25 90 VAL A N 1
ATOM 678 C CA . VAL A 1 90 ? 11.955 -7.934 -15.263 1.00 95.25 90 VAL A CA 1
ATOM 679 C C . VAL A 1 90 ? 12.418 -8.953 -14.224 1.00 95.25 90 VAL A C 1
ATOM 681 O O . VAL A 1 90 ? 11.654 -9.300 -13.332 1.00 95.25 90 VAL A O 1
ATOM 684 N N . ASN A 1 91 ? 13.677 -9.389 -14.268 1.00 94.62 91 ASN A N 1
ATOM 685 C CA . ASN A 1 91 ? 14.224 -10.319 -13.279 1.00 94.62 91 ASN A CA 1
ATOM 686 C C . ASN A 1 91 ? 14.230 -9.716 -11.871 1.00 94.62 91 ASN A C 1
ATOM 688 O O . ASN A 1 91 ? 13.935 -10.415 -10.905 1.00 94.62 91 ASN A O 1
ATOM 692 N N . SER A 1 92 ? 14.523 -8.419 -11.756 1.00 93.06 92 SER A N 1
ATOM 693 C CA . SER A 1 92 ? 14.447 -7.698 -10.484 1.00 93.06 92 SER A CA 1
ATOM 694 C C . SER A 1 92 ? 13.007 -7.655 -9.973 1.00 93.06 92 SER A C 1
ATOM 696 O O . SER A 1 92 ? 12.764 -7.969 -8.812 1.00 93.06 92 SER A O 1
ATOM 698 N N . TRP A 1 93 ? 12.042 -7.354 -10.850 1.00 94.25 93 TRP A N 1
ATOM 699 C CA . TRP A 1 93 ? 10.616 -7.369 -10.517 1.00 94.25 93 TRP A CA 1
ATOM 700 C C . TRP A 1 93 ? 10.133 -8.745 -10.047 1.00 94.25 93 TRP A C 1
ATOM 702 O O . TRP A 1 93 ? 9.517 -8.847 -8.991 1.00 94.25 93 TRP A O 1
ATOM 712 N N . ILE A 1 94 ? 10.490 -9.811 -10.764 1.00 93.50 94 ILE A N 1
ATOM 713 C CA . ILE A 1 94 ? 10.181 -11.194 -10.370 1.00 93.50 94 ILE A CA 1
ATOM 714 C C . ILE A 1 94 ? 10.841 -11.538 -9.027 1.00 93.50 94 ILE A C 1
ATOM 716 O O . ILE A 1 94 ? 10.275 -12.270 -8.219 1.00 93.50 94 ILE A O 1
ATOM 720 N N . GLY A 1 95 ? 12.041 -11.017 -8.763 1.00 92.25 95 GLY A N 1
ATOM 721 C CA . GLY A 1 95 ? 12.697 -11.153 -7.463 1.00 92.25 95 GLY A CA 1
ATOM 722 C C . GLY A 1 95 ? 11.874 -10.533 -6.333 1.00 92.25 95 GLY A C 1
ATOM 723 O O . GLY A 1 95 ? 11.676 -11.173 -5.300 1.00 92.25 95 GLY A O 1
ATOM 724 N N . TYR A 1 96 ? 11.346 -9.324 -6.548 1.00 92.56 96 TYR A N 1
ATOM 725 C CA . TYR A 1 96 ? 10.442 -8.674 -5.598 1.00 92.56 96 TYR A CA 1
ATOM 726 C C . TYR A 1 96 ? 9.134 -9.447 -5.429 1.00 92.56 96 TYR A C 1
ATOM 728 O O . TYR A 1 96 ? 8.705 -9.652 -4.298 1.00 92.56 96 TYR A O 1
ATOM 736 N N . GLU A 1 97 ? 8.536 -9.931 -6.518 1.00 90.75 97 GLU A N 1
ATOM 737 C CA . GLU A 1 97 ? 7.329 -10.759 -6.473 1.00 90.75 97 GLU A CA 1
ATOM 738 C C . GLU A 1 97 ? 7.544 -12.009 -5.618 1.00 90.75 97 GLU A C 1
ATOM 740 O O . GLU A 1 97 ? 6.762 -12.266 -4.711 1.00 90.75 97 GLU A O 1
ATOM 745 N N . LYS A 1 98 ? 8.651 -12.730 -5.823 1.00 90.31 98 LYS A N 1
ATOM 746 C CA . LYS A 1 98 ? 8.990 -13.919 -5.030 1.00 90.31 98 LYS A CA 1
ATOM 747 C C . LYS A 1 98 ? 9.219 -13.603 -3.555 1.00 90.31 98 LYS A C 1
ATOM 749 O O . LYS A 1 98 ? 8.824 -14.395 -2.707 1.00 90.31 98 LYS A O 1
ATOM 754 N N . ALA A 1 99 ? 9.848 -12.469 -3.240 1.00 86.19 99 ALA A N 1
ATOM 755 C CA . ALA A 1 99 ? 10.047 -12.036 -1.857 1.00 86.19 99 ALA A CA 1
ATOM 756 C C . ALA A 1 99 ? 8.717 -11.678 -1.172 1.00 86.19 99 ALA A C 1
ATOM 758 O O . ALA A 1 99 ? 8.499 -11.992 0.001 1.00 86.19 99 ALA A O 1
ATOM 759 N N . VAL A 1 100 ? 7.802 -11.049 -1.912 1.00 84.25 100 VAL A N 1
ATOM 760 C CA . VAL A 1 100 ? 6.443 -10.781 -1.435 1.00 84.25 100 VAL A CA 1
ATOM 761 C C . VAL A 1 100 ? 5.671 -12.086 -1.284 1.00 84.25 100 VAL A C 1
ATOM 763 O O . VAL A 1 100 ? 5.046 -12.280 -0.252 1.00 84.25 100 VAL A O 1
ATOM 766 N N . GLU A 1 101 ? 5.756 -13.010 -2.241 1.00 85.44 101 GLU A N 1
ATOM 767 C CA . GLU A 1 101 ? 5.099 -14.319 -2.180 1.00 85.44 101 GLU A CA 1
ATOM 768 C C . GLU A 1 101 ? 5.602 -15.145 -0.994 1.00 85.44 101 GLU A C 1
ATOM 770 O O . GLU A 1 101 ? 4.797 -15.742 -0.283 1.00 85.44 101 GLU A O 1
ATOM 775 N N . SER A 1 102 ? 6.913 -15.163 -0.731 1.00 80.88 102 SER A N 1
ATOM 776 C CA . SER A 1 102 ? 7.466 -15.877 0.423 1.00 80.88 102 SER A CA 1
ATOM 777 C C . SER A 1 102 ? 6.980 -15.278 1.738 1.00 80.88 102 SER A C 1
ATOM 779 O O . SER A 1 102 ? 6.594 -16.023 2.633 1.00 80.88 102 SER A O 1
ATOM 781 N N . THR A 1 103 ? 6.935 -13.945 1.826 1.00 80.56 103 THR A N 1
ATOM 782 C CA . THR A 1 103 ? 6.419 -13.235 3.006 1.00 80.56 103 THR A CA 1
ATOM 783 C C . THR A 1 103 ? 4.924 -13.485 3.174 1.00 80.56 103 THR A C 1
ATOM 785 O O . THR A 1 103 ? 4.453 -13.777 4.267 1.00 80.56 103 THR A O 1
ATOM 788 N N . LEU A 1 104 ? 4.161 -13.428 2.084 1.00 78.38 104 LEU A N 1
ATOM 789 C CA . LEU A 1 104 ? 2.728 -13.677 2.103 1.00 78.38 104 LEU A CA 1
ATOM 790 C C . LEU A 1 104 ? 2.434 -15.126 2.483 1.00 78.38 104 LEU A C 1
ATOM 792 O O . LEU A 1 104 ? 1.522 -15.363 3.256 1.00 78.38 104 LEU A O 1
ATOM 796 N N . ARG A 1 105 ? 3.222 -16.096 2.011 1.00 76.31 105 ARG A N 1
ATOM 797 C CA . ARG A 1 105 ? 3.095 -17.507 2.399 1.00 76.31 105 ARG A CA 1
ATOM 798 C C . ARG A 1 105 ? 3.426 -17.744 3.875 1.00 76.31 105 ARG A C 1
ATOM 800 O O . ARG A 1 105 ? 2.878 -18.669 4.463 1.00 76.31 105 ARG A O 1
ATOM 807 N N . GLU A 1 106 ? 4.322 -16.949 4.451 1.00 76.00 106 GLU A N 1
ATOM 808 C CA . GLU A 1 106 ? 4.655 -17.000 5.878 1.00 76.00 106 GLU A CA 1
ATOM 809 C C . GLU A 1 106 ? 3.556 -16.370 6.745 1.00 76.00 106 GLU A C 1
ATOM 811 O O . GLU A 1 106 ? 3.223 -16.894 7.805 1.00 76.00 106 GLU A O 1
ATOM 816 N N . VAL A 1 107 ? 2.974 -15.263 6.282 1.00 75.81 107 VAL A N 1
ATOM 817 C CA . VAL A 1 107 ? 1.980 -14.473 7.022 1.00 75.81 107 VAL A CA 1
ATOM 818 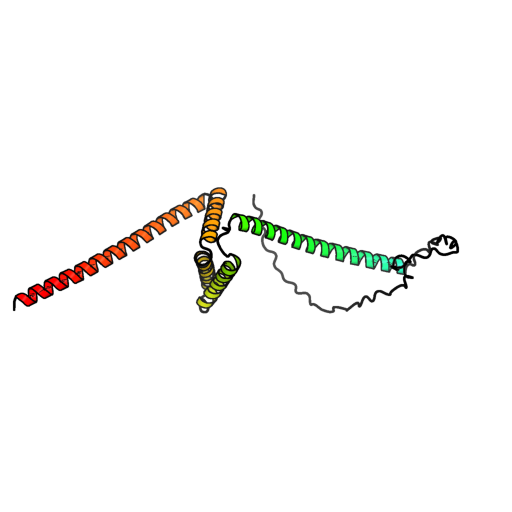C C . VAL A 1 107 ? 0.556 -15.006 6.841 1.00 75.81 107 VAL A C 1
ATOM 820 O O . VAL A 1 107 ? -0.269 -14.882 7.748 1.00 75.81 107 VAL A O 1
ATOM 823 N N . ALA A 1 108 ? 0.242 -15.595 5.687 1.00 73.50 108 ALA A N 1
ATOM 824 C CA . ALA A 1 108 ? -1.101 -16.049 5.371 1.00 73.50 108 ALA A CA 1
ATOM 825 C C . ALA A 1 108 ? -1.405 -17.422 6.002 1.00 73.50 108 ALA A C 1
ATOM 827 O O . ALA A 1 108 ? -0.696 -18.404 5.751 1.00 73.50 108 ALA A O 1
ATOM 828 N N . PRO A 1 109 ? -2.490 -17.538 6.782 1.00 66.19 109 PRO A N 1
ATOM 829 C CA . PRO A 1 109 ? -2.942 -18.811 7.320 1.00 66.19 109 PRO A CA 1
ATOM 830 C C . PRO A 1 109 ? -3.528 -19.691 6.207 1.00 66.19 109 PRO A C 1
ATOM 832 O O . PRO A 1 109 ? -4.256 -19.225 5.336 1.00 66.19 109 PRO A O 1
ATOM 835 N N . ARG A 1 110 ? -3.277 -21.007 6.259 1.00 66.31 110 ARG A N 1
ATOM 836 C CA . ARG A 1 110 ? -3.780 -21.979 5.260 1.00 66.31 110 ARG A CA 1
ATOM 837 C C . ARG A 1 110 ? -5.308 -22.152 5.245 1.00 66.31 110 ARG A C 1
ATOM 839 O O . ARG A 1 110 ? -5.811 -22.894 4.411 1.00 66.31 110 ARG A O 1
ATOM 846 N N . ASN A 1 111 ? -6.012 -21.526 6.185 1.00 73.81 111 ASN A N 1
ATOM 847 C CA . ASN A 1 111 ? -7.441 -21.713 6.429 1.00 73.81 111 ASN A CA 1
ATOM 848 C C . ASN A 1 111 ? -8.325 -20.614 5.809 1.00 73.81 111 ASN A C 1
ATOM 850 O O . ASN A 1 111 ? -9.542 -20.695 5.933 1.00 73.81 111 ASN A O 1
ATOM 854 N N . GLU A 1 112 ? -7.741 -19.593 5.168 1.00 78.00 112 GLU A N 1
ATOM 855 C CA . GLU A 1 112 ? -8.481 -18.505 4.511 1.00 78.00 112 GLU A CA 1
ATOM 856 C C . GLU A 1 112 ? -8.314 -18.557 2.984 1.00 78.00 112 GLU A C 1
ATOM 858 O O . GLU A 1 112 ? -7.217 -18.770 2.459 1.00 78.00 112 GLU A O 1
ATOM 863 N N . GLU A 1 113 ? -9.400 -18.313 2.245 1.00 81.81 113 GLU A N 1
ATOM 864 C CA . GLU A 1 113 ? -9.364 -18.194 0.786 1.00 81.81 113 GLU A CA 1
ATOM 865 C C . GLU A 1 113 ? -8.868 -16.799 0.367 1.00 81.81 113 GLU A C 1
ATOM 867 O O . GLU A 1 113 ? -9.640 -15.866 0.138 1.00 81.81 113 GLU A O 1
ATOM 872 N N . LEU A 1 114 ? -7.547 -16.652 0.239 1.00 81.94 114 LEU A N 1
ATOM 873 C CA . LEU A 1 114 ? -6.908 -15.366 -0.075 1.00 81.94 114 LEU A CA 1
ATOM 874 C C . LEU A 1 114 ? -7.353 -14.772 -1.416 1.00 81.94 114 LEU A C 1
ATOM 876 O O . LEU A 1 114 ? -7.424 -13.557 -1.559 1.00 81.94 114 LEU A O 1
ATOM 880 N N . LEU A 1 115 ? -7.616 -15.615 -2.415 1.00 85.44 115 LEU A N 1
ATOM 881 C CA . LEU A 1 115 ? -7.864 -15.188 -3.793 1.00 85.44 115 LEU A CA 1
ATOM 882 C C . LEU A 1 115 ? -9.210 -14.450 -3.956 1.00 85.44 115 LEU A C 1
ATOM 884 O O . LEU A 1 115 ? -9.194 -13.313 -4.436 1.00 85.44 115 LEU A O 1
ATOM 888 N N . PRO A 1 116 ? -10.359 -15.009 -3.522 1.00 88.00 116 PRO A N 1
ATOM 889 C CA . PRO A 1 116 ? -11.611 -14.256 -3.498 1.00 88.00 116 PRO A CA 1
ATOM 890 C C . PRO A 1 116 ? -11.571 -13.127 -2.461 1.00 88.00 116 PRO A C 1
ATOM 892 O O . PRO A 1 116 ? -11.993 -12.012 -2.767 1.00 88.00 116 PRO A O 1
ATOM 895 N N . GLY A 1 117 ? -10.988 -13.363 -1.279 1.00 87.81 117 GLY A N 1
ATOM 896 C CA . GLY A 1 117 ? -10.860 -12.347 -0.235 1.00 87.81 117 GLY A CA 1
ATOM 897 C C . GLY A 1 117 ? -10.150 -11.084 -0.728 1.00 87.81 117 GLY A C 1
ATOM 898 O O . GLY A 1 117 ? -10.689 -9.985 -0.618 1.00 87.81 117 GLY A O 1
ATOM 899 N N . ALA A 1 118 ? -8.972 -11.222 -1.341 1.00 89.56 118 ALA A N 1
ATOM 900 C CA . ALA A 1 118 ? -8.184 -10.095 -1.837 1.00 89.56 118 ALA A CA 1
ATOM 901 C C . ALA A 1 118 ? -8.936 -9.280 -2.897 1.00 89.56 118 ALA A C 1
ATOM 903 O O . ALA A 1 118 ? -8.872 -8.048 -2.890 1.00 89.56 118 ALA A O 1
ATOM 904 N N . ILE A 1 119 ? -9.693 -9.939 -3.780 1.00 93.69 119 ILE A N 1
ATOM 905 C CA . ILE A 1 119 ? -10.496 -9.230 -4.778 1.00 93.69 119 ILE A CA 1
ATOM 906 C C . ILE A 1 119 ? -11.616 -8.424 -4.110 1.00 93.69 119 ILE A C 1
ATOM 908 O O . ILE A 1 119 ? -11.844 -7.277 -4.494 1.00 93.69 119 ILE A O 1
ATOM 912 N N . TYR A 1 120 ? -12.256 -8.954 -3.061 1.00 94.25 120 TYR A N 1
ATOM 913 C CA . TYR A 1 120 ? -13.279 -8.224 -2.310 1.00 94.25 120 TYR A CA 1
ATOM 914 C C . TYR A 1 120 ? -12.713 -7.026 -1.548 1.00 94.25 120 TYR A C 1
ATOM 916 O O . TYR A 1 120 ? -13.358 -5.976 -1.488 1.00 94.25 120 TYR A O 1
ATOM 924 N N . VAL A 1 121 ? -11.488 -7.127 -1.033 1.00 94.25 121 VAL A N 1
ATOM 925 C CA . VAL A 1 121 ? -10.774 -5.993 -0.426 1.00 94.25 121 VAL A CA 1
ATOM 926 C C . VAL A 1 121 ? -10.550 -4.877 -1.446 1.00 94.25 121 VAL A C 1
ATOM 928 O O . VAL A 1 121 ? -10.864 -3.714 -1.180 1.00 94.25 121 VAL A O 1
ATOM 931 N N . VAL A 1 122 ? -10.062 -5.223 -2.641 1.00 95.00 122 VAL A N 1
ATOM 932 C CA . VAL A 1 122 ? -9.841 -4.252 -3.724 1.00 95.00 122 VAL A CA 1
ATOM 933 C C . VAL A 1 122 ? -11.161 -3.609 -4.157 1.00 95.00 122 VAL A C 1
ATOM 935 O O . VAL A 1 122 ? -11.237 -2.383 -4.277 1.00 95.00 122 VAL A O 1
ATOM 938 N N . VAL A 1 123 ? -12.221 -4.407 -4.325 1.00 95.75 123 VAL A N 1
ATOM 939 C CA . VAL A 1 123 ? -13.569 -3.913 -4.656 1.00 95.75 123 VAL A CA 1
ATOM 940 C C . VAL A 1 123 ? -14.099 -2.985 -3.565 1.00 95.75 123 VAL A C 1
ATOM 942 O O . VAL A 1 123 ? -14.658 -1.938 -3.884 1.00 95.75 123 VAL A O 1
ATOM 945 N N . SER A 1 124 ? -13.872 -3.299 -2.291 1.00 95.56 124 SER A N 1
ATOM 946 C CA . SER A 1 124 ? -14.263 -2.437 -1.169 1.00 95.56 124 SER A CA 1
ATOM 947 C C . SER A 1 124 ? -13.558 -1.085 -1.236 1.00 95.56 124 SER A C 1
ATOM 949 O O . SER A 1 124 ? -14.211 -0.045 -1.157 1.00 95.56 124 SER A O 1
ATOM 951 N N . GLY A 1 125 ? -12.245 -1.067 -1.487 1.00 95.00 125 GLY A N 1
ATOM 952 C CA . GLY A 1 125 ? -11.492 0.174 -1.690 1.00 95.00 125 GLY A CA 1
ATOM 953 C C . GLY A 1 125 ? -12.010 1.004 -2.871 1.00 95.00 125 GLY A C 1
ATOM 954 O O . GLY A 1 125 ? -12.163 2.227 -2.758 1.00 95.00 125 GLY A O 1
ATOM 955 N N . MET A 1 126 ? -12.352 0.349 -3.988 1.00 93.75 126 MET A N 1
ATOM 956 C CA . MET A 1 126 ? -12.996 1.003 -5.135 1.00 93.75 126 MET A CA 1
ATOM 957 C C . MET A 1 126 ? -14.385 1.546 -4.778 1.00 93.75 126 MET A C 1
ATOM 959 O O . MET A 1 126 ? -14.715 2.668 -5.167 1.00 93.75 126 MET A O 1
ATOM 963 N N . ALA A 1 127 ? -15.169 0.813 -3.986 1.00 94.75 127 ALA A N 1
ATOM 964 C CA . ALA A 1 127 ? -16.468 1.259 -3.496 1.00 94.75 127 ALA A CA 1
ATOM 965 C C . ALA A 1 127 ? -16.337 2.502 -2.601 1.00 94.75 127 ALA A C 1
ATOM 967 O O . ALA A 1 127 ? -17.070 3.469 -2.802 1.00 94.75 127 ALA A O 1
ATOM 968 N N . GLY A 1 128 ? -15.342 2.558 -1.707 1.00 91.75 128 GLY A N 1
ATOM 969 C CA . GLY A 1 128 ? -15.051 3.759 -0.910 1.00 91.75 128 GLY A CA 1
ATOM 970 C C . GLY A 1 128 ? -14.761 4.991 -1.776 1.00 91.75 128 GLY A C 1
ATOM 971 O O . GLY A 1 128 ? -15.196 6.104 -1.473 1.00 91.75 128 GLY A O 1
ATOM 972 N N . SER A 1 129 ? -14.120 4.780 -2.928 1.00 91.44 129 SER A N 1
ATOM 973 C CA . SER A 1 129 ? -13.887 5.815 -3.939 1.00 91.44 129 SER A CA 1
ATOM 974 C C . SER A 1 129 ? -15.185 6.379 -4.536 1.00 91.44 129 SER A C 1
ATOM 976 O O . SER A 1 129 ? -15.265 7.574 -4.834 1.00 91.44 129 SER A O 1
ATOM 978 N N . ILE A 1 130 ? -16.203 5.528 -4.711 1.00 91.31 130 ILE A N 1
ATOM 979 C CA . ILE A 1 130 ? -17.537 5.912 -5.194 1.00 91.31 130 ILE A CA 1
ATOM 980 C C . ILE A 1 130 ? -18.298 6.664 -4.098 1.00 91.31 130 ILE A C 1
ATOM 982 O O . ILE A 1 130 ? -18.903 7.697 -4.382 1.00 91.31 130 ILE A O 1
ATOM 986 N N . VAL A 1 131 ? -18.224 6.209 -2.842 1.00 90.56 131 VAL A N 1
ATOM 987 C CA . VAL A 1 131 ? -18.887 6.882 -1.709 1.00 90.56 131 VAL A CA 1
ATOM 988 C C . VAL A 1 131 ? -18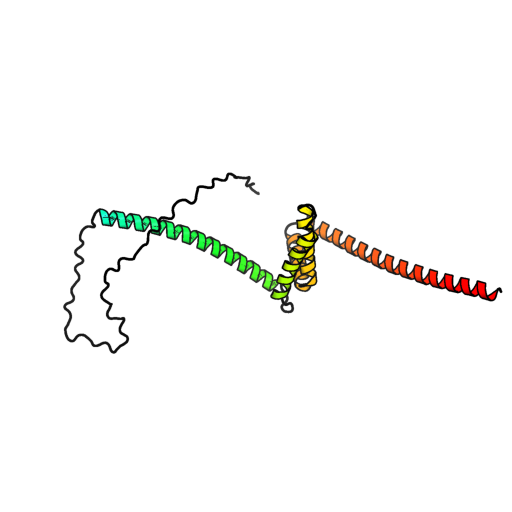.389 8.325 -1.557 1.00 90.56 131 VAL A C 1
ATOM 990 O O . VAL A 1 131 ? -19.176 9.240 -1.317 1.00 90.56 131 VAL A O 1
ATOM 993 N N . ALA A 1 132 ? -17.100 8.573 -1.790 1.00 89.44 132 ALA A N 1
ATOM 994 C CA . ALA A 1 132 ? -16.521 9.914 -1.734 1.00 89.44 132 ALA A CA 1
ATOM 995 C C . ALA A 1 132 ? -16.550 10.697 -3.058 1.00 89.44 132 ALA A C 1
ATOM 997 O O . ALA A 1 132 ? -15.839 11.694 -3.194 1.00 89.44 132 ALA A O 1
ATOM 998 N N . ARG A 1 133 ? -17.384 10.294 -4.029 1.00 82.69 133 ARG A N 1
ATOM 999 C CA . ARG A 1 133 ? -17.462 10.903 -5.372 1.00 82.69 133 ARG A CA 1
ATOM 1000 C C . ARG A 1 133 ? -17.630 12.427 -5.367 1.00 82.69 133 ARG A C 1
ATOM 1002 O O . ARG A 1 133 ? -17.099 13.077 -6.258 1.00 82.69 133 ARG A O 1
ATOM 1009 N N . ASN A 1 134 ? -18.355 12.991 -4.398 1.00 86.00 134 ASN A N 1
ATOM 1010 C CA . ASN A 1 134 ? -18.640 14.433 -4.323 1.00 86.00 134 ASN A CA 1
ATOM 1011 C C . ASN A 1 134 ? -17.846 15.159 -3.219 1.00 86.00 134 ASN A C 1
ATOM 1013 O O . ASN A 1 134 ? -18.339 16.097 -2.587 1.00 86.00 134 ASN A O 1
ATOM 1017 N N . ARG A 1 135 ? -16.647 14.674 -2.894 1.00 87.56 135 ARG A N 1
ATOM 1018 C CA . ARG A 1 135 ? -15.803 15.234 -1.834 1.00 87.56 135 ARG A CA 1
ATOM 1019 C C . ARG A 1 135 ? -14.442 15.658 -2.375 1.00 87.56 135 ARG A C 1
ATOM 1021 O O . ARG A 1 135 ? -14.016 15.229 -3.443 1.00 87.56 135 ARG A O 1
ATOM 1028 N N . ILE A 1 136 ? -13.759 16.505 -1.606 1.00 86.38 136 ILE A N 1
ATOM 1029 C CA . ILE A 1 136 ? -12.391 16.953 -1.889 1.00 86.38 136 ILE A CA 1
ATOM 1030 C C . ILE A 1 136 ? -11.444 15.758 -2.109 1.00 86.38 136 ILE A C 1
ATOM 1032 O O . ILE A 1 136 ? -11.589 14.715 -1.466 1.00 86.38 136 ILE A O 1
ATOM 1036 N N . TRP A 1 137 ? -10.452 15.920 -2.992 1.00 87.56 137 TRP A N 1
ATOM 1037 C CA . TRP A 1 137 ? -9.504 14.859 -3.371 1.00 87.56 137 TRP A CA 1
ATOM 1038 C C . TRP A 1 137 ? -8.851 14.126 -2.182 1.00 87.56 137 TRP A C 1
ATOM 1040 O O . TRP A 1 137 ? -8.819 12.894 -2.206 1.00 87.56 137 TRP A O 1
ATOM 1050 N N . PRO A 1 138 ? -8.402 14.808 -1.105 1.00 89.69 138 PRO A N 1
ATOM 1051 C CA . PRO A 1 138 ? -7.841 14.115 0.053 1.00 89.69 138 PRO A CA 1
ATOM 1052 C C . PRO A 1 138 ? -8.858 13.189 0.720 1.00 89.69 138 PRO A C 1
ATOM 1054 O O . PRO A 1 138 ? -8.550 12.035 0.998 1.00 89.69 138 PRO A O 1
ATOM 1057 N N . LEU A 1 139 ? -10.099 13.651 0.908 1.00 89.50 139 LEU A N 1
ATOM 1058 C CA . LEU A 1 139 ? -11.144 12.852 1.546 1.00 89.50 139 LEU A CA 1
ATOM 1059 C C . LEU A 1 139 ? -11.500 11.619 0.706 1.00 89.50 139 LEU A C 1
ATOM 1061 O O . LEU A 1 139 ? -11.783 10.562 1.261 1.00 89.50 139 LEU A O 1
ATOM 1065 N N . ARG A 1 140 ? -11.415 11.714 -0.625 1.00 86.56 140 ARG A N 1
ATOM 1066 C CA . ARG A 1 140 ? -11.560 10.566 -1.531 1.00 86.56 140 ARG A CA 1
ATOM 1067 C C . ARG A 1 140 ? -10.460 9.522 -1.336 1.00 86.56 140 ARG A C 1
ATOM 1069 O O . ARG A 1 140 ? -10.753 8.331 -1.335 1.00 86.56 140 ARG A O 1
ATOM 1076 N N . MET A 1 141 ? -9.212 9.947 -1.154 1.00 91.25 141 MET A N 1
ATOM 1077 C CA . MET A 1 141 ? -8.111 9.019 -0.873 1.00 91.25 141 MET A CA 1
ATOM 1078 C C . MET A 1 141 ? -8.275 8.371 0.505 1.00 91.25 141 MET A C 1
ATOM 1080 O O . MET A 1 141 ? -8.161 7.155 0.619 1.00 91.25 141 MET A O 1
ATOM 1084 N N . PHE A 1 142 ? -8.626 9.156 1.529 1.00 94.12 142 PHE A N 1
ATOM 1085 C CA . PHE A 1 142 ? -8.836 8.644 2.885 1.00 94.12 142 PHE A CA 1
ATOM 1086 C C . PHE A 1 142 ? -9.989 7.648 2.972 1.00 94.12 142 PHE A C 1
ATOM 1088 O O . PHE A 1 142 ? -9.835 6.586 3.556 1.00 94.12 142 PHE A O 1
ATOM 1095 N N . THR A 1 143 ? -11.137 7.961 2.378 1.00 93.50 143 THR A N 1
ATOM 1096 C CA . THR A 1 143 ? -12.306 7.063 2.375 1.00 93.50 143 THR A CA 1
ATOM 1097 C C . THR A 1 143 ? -12.048 5.784 1.588 1.00 93.50 143 THR A C 1
ATOM 1099 O O . THR A 1 143 ? -12.410 4.708 2.053 1.00 93.50 143 THR A O 1
ATOM 1102 N N . SER A 1 144 ? -11.381 5.870 0.434 1.00 92.69 144 SER A N 1
ATOM 1103 C CA . SER A 1 144 ? -10.982 4.692 -0.339 1.00 92.69 144 SER A CA 1
ATOM 1104 C C . SER A 1 144 ? -9.991 3.818 0.438 1.00 92.69 144 SER A C 1
ATOM 1106 O O . SER A 1 144 ? -10.181 2.607 0.505 1.00 92.69 144 SER A O 1
ATOM 1108 N N . ALA A 1 145 ? -9.003 4.421 1.109 1.00 94.62 145 ALA A N 1
ATOM 1109 C CA . ALA A 1 145 ? -8.077 3.703 1.984 1.00 94.62 145 ALA A CA 1
ATOM 1110 C C . ALA A 1 145 ? -8.789 3.078 3.193 1.00 94.62 145 ALA A C 1
ATOM 1112 O O . ALA A 1 145 ? -8.536 1.924 3.521 1.00 94.62 145 ALA A O 1
ATOM 1113 N N . LEU A 1 146 ? -9.720 3.800 3.820 1.00 95.19 146 LEU A N 1
ATOM 1114 C CA . LEU A 1 146 ? -10.480 3.310 4.967 1.00 95.19 146 LEU A CA 1
ATOM 1115 C C . LEU A 1 146 ? -11.340 2.101 4.596 1.00 95.19 146 LEU A C 1
ATOM 1117 O O . LEU A 1 146 ? -11.340 1.109 5.314 1.00 95.19 146 LEU A O 1
ATOM 1121 N N . PHE A 1 147 ? -12.034 2.155 3.459 1.00 95.50 147 PHE A N 1
ATOM 1122 C CA . PHE A 1 147 ? -12.810 1.022 2.957 1.00 95.50 147 PHE A CA 1
ATOM 1123 C C . PHE A 1 147 ? -11.929 -0.163 2.559 1.00 95.50 147 PHE A C 1
ATOM 1125 O O . PHE A 1 147 ? -12.340 -1.306 2.729 1.00 95.50 147 PHE A O 1
ATOM 1132 N N . LEU A 1 148 ? -10.727 0.089 2.041 1.00 94.62 148 LEU A N 1
ATOM 1133 C CA . LEU A 1 148 ? -9.769 -0.965 1.726 1.00 94.62 148 LEU A CA 1
ATOM 1134 C C . LEU A 1 148 ? -9.291 -1.661 3.006 1.00 94.62 148 LEU A C 1
ATOM 1136 O O . LEU A 1 148 ? -9.341 -2.883 3.091 1.00 94.62 148 LEU A O 1
ATOM 1140 N N . VAL A 1 149 ? -8.891 -0.897 4.026 1.00 94.50 149 VAL A N 1
ATOM 1141 C CA . VAL A 1 149 ? -8.462 -1.445 5.323 1.00 94.50 149 VAL A CA 1
ATOM 1142 C C . VAL A 1 149 ? -9.622 -2.154 6.029 1.00 94.50 149 VAL A C 1
ATOM 1144 O O . VAL A 1 149 ? -9.457 -3.270 6.513 1.00 94.50 149 VAL A O 1
ATOM 1147 N N . GLY A 1 150 ? -10.815 -1.558 6.029 1.00 95.12 150 GLY A N 1
ATOM 1148 C CA . GLY A 1 150 ? -12.021 -2.181 6.578 1.00 95.12 150 GLY A CA 1
ATOM 1149 C C . GLY A 1 150 ? -12.386 -3.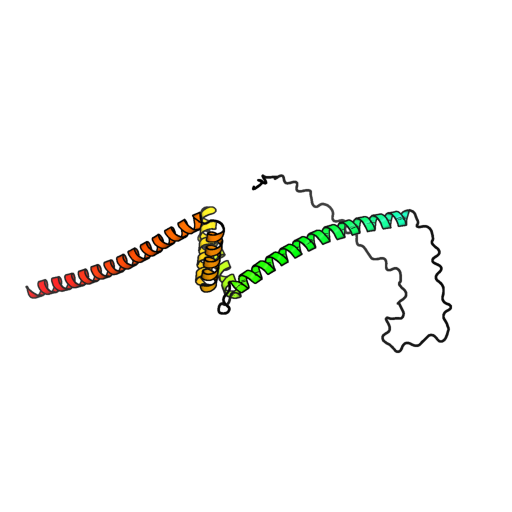477 5.853 1.00 9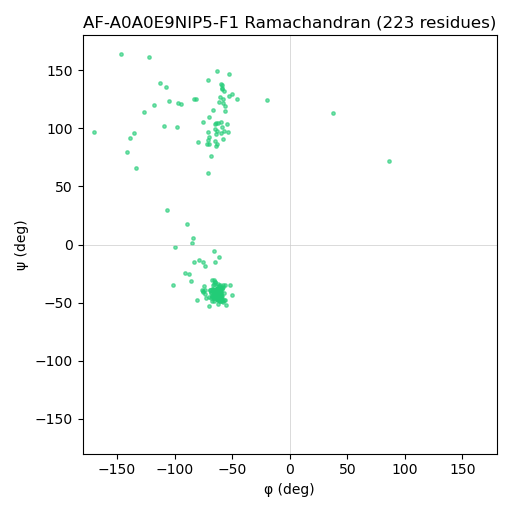5.12 150 GLY A C 1
ATOM 1150 O O . GLY A 1 150 ? -12.661 -4.484 6.497 1.00 95.12 150 GLY A O 1
ATOM 1151 N N . GLY A 1 151 ? -12.304 -3.484 4.521 1.00 94.06 151 GLY A N 1
ATOM 1152 C CA . GLY A 1 151 ? -12.480 -4.685 3.711 1.00 94.06 151 GLY A CA 1
ATOM 1153 C C . GLY A 1 151 ? -11.451 -5.761 4.051 1.00 94.06 151 GLY A C 1
ATOM 1154 O O . GLY A 1 151 ? -11.817 -6.924 4.170 1.00 94.06 151 GLY A O 1
ATOM 1155 N N . ALA A 1 152 ? -10.184 -5.392 4.266 1.00 91.88 152 ALA A N 1
ATOM 1156 C CA . ALA A 1 152 ? -9.140 -6.339 4.661 1.00 91.88 152 ALA A CA 1
ATOM 1157 C C . ALA A 1 152 ? -9.457 -7.013 6.003 1.00 91.88 152 ALA A C 1
ATOM 1159 O O . ALA A 1 152 ? -9.373 -8.232 6.098 1.00 91.88 152 ALA A O 1
ATOM 1160 N N . HIS A 1 153 ? -9.902 -6.247 7.002 1.00 92.31 153 HIS A N 1
ATOM 1161 C CA . HIS A 1 153 ? -10.327 -6.803 8.290 1.00 92.31 153 HIS A CA 1
ATOM 1162 C C . HIS A 1 153 ? -11.608 -7.644 8.204 1.00 92.31 153 HIS A C 1
ATOM 1164 O O . HIS A 1 153 ? -11.769 -8.571 8.993 1.00 92.31 153 HIS A O 1
ATOM 1170 N N . TYR A 1 154 ? -12.511 -7.331 7.272 1.00 93.06 154 TYR A N 1
ATOM 1171 C CA . TYR A 1 154 ? -13.776 -8.048 7.110 1.00 93.06 154 TYR A CA 1
ATOM 1172 C C . TYR A 1 154 ? -13.621 -9.362 6.330 1.00 93.06 154 TYR A C 1
ATOM 1174 O O . TYR A 1 154 ? -14.129 -10.393 6.759 1.00 93.06 154 TYR A O 1
ATOM 1182 N N . PHE A 1 155 ? -12.919 -9.336 5.193 1.00 90.50 155 PHE A N 1
ATOM 1183 C CA . PHE A 1 155 ? -12.780 -10.493 4.303 1.00 90.50 155 PHE A CA 1
ATOM 1184 C C . PHE A 1 155 ? -11.562 -11.375 4.618 1.00 90.50 155 PHE A C 1
ATOM 1186 O O . PHE A 1 155 ? -11.582 -12.549 4.257 1.00 90.50 155 PHE A O 1
ATOM 1193 N N . LEU A 1 156 ? -10.507 -10.841 5.250 1.00 90.81 156 LEU A N 1
ATOM 1194 C CA . LEU A 1 156 ? -9.303 -11.597 5.634 1.00 90.81 156 LEU A CA 1
ATOM 1195 C C . LEU A 1 156 ? -8.881 -11.285 7.087 1.00 90.81 156 LEU A C 1
ATOM 1197 O O . LEU A 1 156 ? -7.824 -10.680 7.314 1.00 90.81 156 LEU A O 1
ATOM 1201 N N . PRO A 1 157 ? -9.698 -11.652 8.088 1.00 89.25 157 PRO A N 1
ATOM 1202 C CA . PRO A 1 157 ? -9.468 -11.266 9.477 1.00 89.25 157 PRO A CA 1
ATOM 1203 C C . PRO A 1 157 ? -8.158 -11.814 10.060 1.00 89.25 157 PRO A C 1
ATOM 1205 O O . PRO A 1 157 ? -7.464 -11.077 10.764 1.00 89.25 157 PRO A O 1
ATOM 1208 N N . GLU A 1 158 ? -7.782 -13.064 9.781 1.00 87.06 158 GLU A N 1
ATOM 1209 C CA . GLU A 1 158 ? -6.549 -13.647 10.326 1.00 87.06 158 GLU A CA 1
ATOM 1210 C C . GLU A 1 158 ? -5.310 -13.108 9.608 1.00 87.06 158 GLU A C 1
ATOM 1212 O O . GLU A 1 158 ? -4.325 -12.736 10.250 1.00 87.06 158 GLU A O 1
ATOM 1217 N N . THR A 1 159 ? -5.374 -12.952 8.283 1.00 87.56 159 THR A N 1
ATOM 1218 C CA . THR A 1 159 ? -4.288 -12.315 7.524 1.00 87.56 159 THR A CA 1
ATOM 1219 C C . THR A 1 159 ? -4.058 -10.870 7.985 1.00 87.56 159 THR A C 1
ATOM 1221 O O . THR A 1 159 ? -2.913 -10.462 8.186 1.00 87.56 159 THR A O 1
ATOM 1224 N N . ALA A 1 160 ? -5.125 -10.098 8.218 1.00 86.69 160 ALA A N 1
ATOM 1225 C CA . ALA A 1 160 ? -5.020 -8.724 8.707 1.00 86.69 160 ALA A CA 1
ATOM 1226 C C . ALA A 1 160 ? -4.349 -8.649 10.091 1.00 86.69 160 ALA A C 1
ATOM 1228 O O . ALA A 1 160 ? -3.480 -7.799 10.304 1.00 86.69 160 ALA A O 1
ATOM 1229 N N . LYS A 1 161 ? -4.679 -9.570 11.011 1.00 87.00 161 LYS A N 1
ATOM 1230 C CA . LYS A 1 161 ? -4.012 -9.670 12.322 1.00 87.00 161 LYS A CA 1
ATOM 1231 C C . LYS A 1 161 ? -2.526 -9.992 12.174 1.00 87.00 161 LYS A C 1
ATOM 1233 O O . LYS A 1 161 ? -1.701 -9.286 12.751 1.00 87.00 161 LYS A O 1
ATOM 1238 N N . ASN A 1 162 ? -2.168 -10.984 11.360 1.00 88.75 162 ASN A N 1
ATOM 1239 C CA . ASN A 1 162 ? -0.771 -11.384 11.176 1.00 88.75 162 ASN A CA 1
ATOM 1240 C C . ASN A 1 162 ? 0.072 -10.271 10.537 1.00 88.75 162 ASN A C 1
ATOM 1242 O O . ASN A 1 162 ? 1.197 -10.020 10.967 1.00 88.75 162 ASN A O 1
ATOM 1246 N N . VAL A 1 163 ? -0.482 -9.554 9.552 1.00 86.25 163 VAL A N 1
ATOM 1247 C CA . VAL A 1 163 ? 0.172 -8.378 8.956 1.00 86.25 163 VAL A CA 1
ATOM 1248 C C . VAL A 1 163 ? 0.345 -7.267 9.991 1.00 86.25 163 VAL A C 1
ATOM 1250 O O . VAL A 1 163 ? 1.410 -6.654 10.044 1.00 86.25 163 VAL A O 1
ATOM 1253 N N . SER A 1 164 ? -0.662 -7.021 10.836 1.00 85.19 164 SER A N 1
ATOM 1254 C CA . SER A 1 164 ? -0.566 -6.009 11.895 1.00 85.19 164 SER A CA 1
ATOM 1255 C C . SER A 1 164 ? 0.506 -6.354 12.934 1.00 85.19 164 SER A C 1
ATOM 1257 O O . SER A 1 164 ? 1.273 -5.481 13.333 1.00 85.19 164 SER A O 1
ATOM 1259 N N . GLU A 1 165 ? 0.641 -7.632 13.293 1.00 86.31 165 GLU 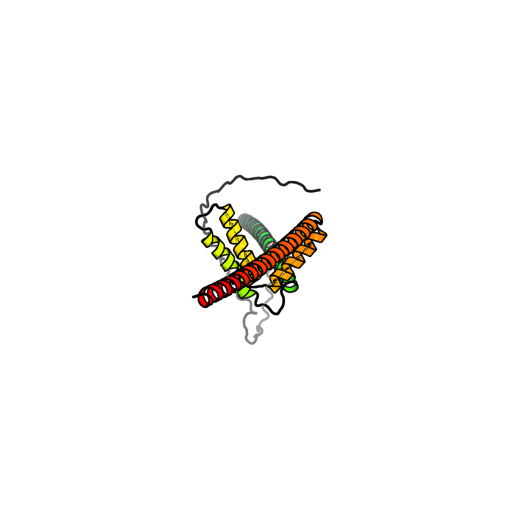A N 1
ATOM 1260 C CA . GLU A 1 165 ? 1.676 -8.112 14.211 1.00 86.31 165 GLU A CA 1
ATOM 1261 C C . GLU A 1 165 ? 3.072 -8.025 13.576 1.00 86.31 165 GLU A C 1
ATOM 1263 O O . GLU A 1 165 ? 4.040 -7.628 14.226 1.00 86.31 165 GLU A O 1
ATOM 1268 N N . LEU A 1 166 ? 3.201 -8.330 12.281 1.00 85.62 166 LEU A N 1
ATOM 1269 C CA . LEU A 1 166 ? 4.464 -8.157 11.564 1.00 85.62 166 LEU A CA 1
ATOM 1270 C C . LEU A 1 166 ? 4.864 -6.678 11.482 1.00 85.62 166 LEU A C 1
ATOM 1272 O O . LEU A 1 166 ? 6.026 -6.343 11.722 1.00 85.62 166 LEU A O 1
ATOM 1276 N N . ALA A 1 167 ? 3.908 -5.797 11.181 1.00 85.06 167 ALA A N 1
ATOM 1277 C CA . ALA A 1 167 ? 4.123 -4.355 11.176 1.00 85.06 167 ALA A CA 1
ATOM 1278 C C . ALA A 1 167 ? 4.569 -3.869 12.561 1.00 85.06 167 ALA A C 1
ATOM 1280 O O . ALA A 1 167 ? 5.571 -3.166 12.665 1.00 85.06 167 ALA A O 1
ATOM 1281 N N . TRP A 1 168 ? 3.907 -4.337 13.621 1.00 83.94 168 TRP A N 1
ATOM 1282 C CA . TRP A 1 168 ? 4.252 -4.045 15.010 1.00 83.94 168 TRP A CA 1
ATOM 1283 C C . TRP A 1 168 ? 5.670 -4.505 15.382 1.00 83.94 168 TRP A C 1
ATOM 1285 O O . TRP A 1 168 ? 6.441 -3.760 15.991 1.00 83.94 168 TRP A O 1
ATOM 1295 N N . ARG A 1 169 ? 6.063 -5.719 14.981 1.00 85.38 169 ARG A N 1
ATOM 1296 C CA . ARG A 1 169 ? 7.421 -6.252 15.187 1.00 85.38 169 ARG A CA 1
ATOM 1297 C C . ARG A 1 169 ? 8.481 -5.450 14.438 1.00 85.38 169 ARG A C 1
ATOM 1299 O O . ARG A 1 169 ? 9.562 -5.198 14.974 1.00 85.38 169 ARG A O 1
ATOM 1306 N N . TYR A 1 170 ? 8.187 -5.058 13.201 1.00 84.44 170 TYR A N 1
ATOM 1307 C CA . TYR A 1 170 ? 9.084 -4.235 12.396 1.00 84.44 170 TYR A CA 1
ATOM 1308 C C . TYR A 1 170 ? 9.248 -2.837 13.002 1.00 84.44 170 TYR A C 1
ATOM 1310 O O . TYR A 1 170 ? 10.363 -2.333 13.146 1.00 84.44 170 TYR A O 1
ATOM 1318 N N . GLU A 1 171 ? 8.144 -2.240 13.434 1.00 83.44 171 GLU A N 1
ATOM 1319 C CA . GLU A 1 171 ? 8.107 -0.928 14.063 1.00 83.44 171 GLU A CA 1
ATOM 1320 C C . GLU A 1 171 ? 8.915 -0.887 15.365 1.00 83.44 171 GLU A C 1
ATOM 1322 O O . GLU A 1 171 ? 9.751 -0.002 15.535 1.00 83.44 171 GLU A O 1
ATOM 1327 N N . GLN A 1 172 ? 8.767 -1.887 16.239 1.00 84.06 172 GLN A N 1
ATOM 1328 C CA . GLN A 1 172 ? 9.577 -2.008 17.456 1.00 84.06 172 GLN A CA 1
ATOM 1329 C C . GLN A 1 172 ? 11.080 -2.083 17.163 1.00 84.06 172 GLN A C 1
ATOM 1331 O O . GLN A 1 172 ? 11.890 -1.535 17.913 1.00 84.06 172 GLN A O 1
ATOM 1336 N N . ARG A 1 173 ? 11.462 -2.757 16.072 1.00 82.19 173 ARG A N 1
ATOM 1337 C CA . ARG A 1 173 ? 12.866 -2.951 15.699 1.00 82.19 173 ARG A CA 1
ATOM 1338 C C . ARG A 1 173 ? 13.494 -1.696 15.097 1.00 82.19 173 ARG A C 1
ATOM 1340 O O . ARG A 1 173 ? 14.665 -1.428 15.357 1.00 82.19 173 ARG A O 1
ATOM 1347 N N . THR A 1 174 ? 12.754 -0.959 14.272 1.00 80.12 174 THR A N 1
ATOM 1348 C CA . THR A 1 174 ? 13.305 0.154 13.483 1.00 80.12 174 THR A CA 1
ATOM 1349 C C . THR A 1 174 ? 13.000 1.521 14.091 1.00 80.12 174 THR A C 1
ATOM 1351 O O . THR A 1 174 ? 13.837 2.419 13.999 1.00 80.12 174 THR A O 1
ATOM 1354 N N . VAL A 1 175 ? 11.832 1.702 14.716 1.00 80.75 175 VAL A N 1
ATOM 1355 C CA . VAL A 1 175 ? 11.371 3.001 15.227 1.00 80.75 175 VAL A CA 1
ATOM 1356 C C . VAL A 1 175 ? 10.639 2.844 16.574 1.00 80.75 175 VAL A C 1
ATOM 1358 O O . VAL A 1 175 ? 9.412 2.934 16.644 1.00 80.75 175 VAL A O 1
ATOM 1361 N N . PRO A 1 176 ? 11.373 2.704 17.697 1.00 78.56 176 PRO A N 1
ATOM 1362 C CA . PRO A 1 176 ? 10.772 2.443 19.011 1.00 78.56 176 PRO A CA 1
ATOM 1363 C C . PRO A 1 176 ? 9.898 3.593 19.541 1.00 78.56 176 PRO A C 1
ATOM 1365 O O . PRO A 1 176 ? 9.146 3.412 20.496 1.00 78.56 176 PRO A O 1
ATOM 1368 N N . GLN A 1 177 ? 9.999 4.790 18.954 1.00 77.94 177 GLN A N 1
ATOM 1369 C CA . GLN A 1 177 ? 9.184 5.947 19.331 1.00 77.94 177 GLN A CA 1
ATOM 1370 C C . GLN A 1 177 ? 7.734 5.808 18.854 1.00 77.94 177 GLN A C 1
ATOM 1372 O O . GLN A 1 177 ? 6.826 6.149 19.605 1.00 77.94 177 GLN A O 1
ATOM 1377 N N . VAL A 1 178 ? 7.514 5.276 17.647 1.00 78.56 178 VAL A N 1
ATOM 1378 C CA . VAL A 1 178 ? 6.159 5.110 17.096 1.00 78.56 178 VAL A CA 1
ATOM 1379 C C . VAL A 1 178 ? 5.460 3.940 17.796 1.00 78.56 178 VAL A C 1
ATOM 1381 O O . VAL A 1 178 ? 4.308 4.084 18.195 1.00 78.56 178 VAL A O 1
ATOM 1384 N N . ALA A 1 179 ? 6.205 2.880 18.145 1.00 77.94 179 ALA A N 1
ATOM 1385 C CA . ALA A 1 179 ? 5.666 1.741 18.890 1.00 77.94 179 ALA A CA 1
ATOM 1386 C C . ALA A 1 179 ? 5.039 2.157 20.237 1.00 77.94 179 ALA A C 1
ATOM 1388 O O . ALA A 1 179 ? 3.951 1.709 20.588 1.00 77.94 179 ALA A O 1
ATOM 1389 N N . LYS A 1 180 ? 5.676 3.069 20.984 1.00 80.12 180 LYS A N 1
ATOM 1390 C CA . LYS A 1 180 ? 5.107 3.584 22.245 1.00 80.12 180 LYS A CA 1
ATOM 1391 C C . LYS A 1 180 ? 3.806 4.354 22.024 1.00 80.12 180 LYS A C 1
ATOM 1393 O O . LYS A 1 180 ? 2.861 4.169 22.782 1.00 80.12 180 LYS A O 1
ATOM 1398 N N . VAL A 1 181 ? 3.752 5.177 20.976 1.00 81.38 181 VAL A N 1
ATOM 1399 C CA . VAL A 1 181 ? 2.552 5.950 20.623 1.00 81.38 181 VAL A CA 1
ATOM 1400 C C . VAL A 1 181 ? 1.418 5.017 20.207 1.00 81.38 181 VAL A C 1
ATOM 1402 O O . VAL A 1 181 ? 0.295 5.182 20.663 1.00 81.38 181 VAL A O 1
ATOM 1405 N N . HIS A 1 182 ? 1.697 4.002 19.392 1.00 81.94 182 HIS A N 1
ATOM 1406 C CA . HIS A 1 182 ? 0.712 2.993 19.007 1.00 81.94 182 HIS A CA 1
ATOM 1407 C C . HIS A 1 182 ? 0.177 2.197 20.210 1.00 81.94 182 HIS A C 1
ATOM 1409 O O . HIS A 1 182 ? -1.029 1.963 20.278 1.00 81.94 182 HIS A O 1
ATOM 1415 N N . ALA A 1 183 ? 1.026 1.838 21.183 1.00 83.38 183 ALA A N 1
ATOM 1416 C CA . ALA A 1 183 ? 0.576 1.201 22.424 1.00 83.38 183 ALA A CA 1
ATOM 1417 C C . ALA A 1 183 ? -0.352 2.114 23.244 1.00 83.38 183 ALA A C 1
ATOM 1419 O O . ALA A 1 183 ? -1.428 1.682 23.650 1.00 83.38 183 ALA A O 1
ATOM 1420 N N . GLU A 1 184 ? 0.024 3.382 23.427 1.00 86.75 184 GLU A N 1
ATOM 1421 C CA . GLU A 1 184 ? -0.780 4.364 24.168 1.00 86.75 184 GLU A CA 1
ATOM 1422 C C . GLU A 1 184 ? -2.121 4.651 23.472 1.00 86.75 184 GLU A C 1
ATOM 1424 O O . GLU A 1 184 ? -3.168 4.746 24.111 1.00 86.75 184 GLU A O 1
ATOM 1429 N N . VAL A 1 185 ? -2.113 4.773 22.142 1.00 86.69 185 VAL A N 1
ATOM 1430 C CA . VAL A 1 185 ? -3.337 4.951 21.351 1.00 86.69 185 VAL A CA 1
ATOM 1431 C C . VAL A 1 185 ? -4.244 3.733 21.495 1.00 86.69 185 VAL A C 1
ATOM 1433 O O . VAL A 1 185 ? -5.449 3.900 21.672 1.00 86.69 185 VAL A O 1
ATOM 1436 N N . ARG A 1 186 ? -3.687 2.517 21.465 1.00 87.19 186 ARG A N 1
ATOM 1437 C CA . ARG A 1 186 ? -4.461 1.283 21.632 1.00 87.19 186 ARG A CA 1
ATOM 1438 C C . ARG A 1 186 ? -5.132 1.211 23.003 1.00 87.19 186 ARG A C 1
ATOM 1440 O O . ARG A 1 186 ? -6.326 0.944 23.058 1.00 87.19 186 ARG A O 1
ATOM 1447 N N . GLU A 1 187 ? -4.401 1.509 24.074 1.00 89.81 187 GLU A N 1
ATOM 1448 C CA . GLU A 1 187 ? -4.937 1.549 25.442 1.00 89.81 187 GLU A CA 1
ATOM 1449 C C . GLU A 1 187 ? -6.086 2.561 25.572 1.00 89.81 187 GLU A C 1
ATOM 1451 O O . GLU A 1 187 ? -7.147 2.263 26.126 1.00 89.81 187 GLU A O 1
ATOM 1456 N N . LYS A 1 188 ? -5.916 3.759 25.003 1.00 89.75 188 LYS A N 1
ATOM 1457 C CA . LYS A 1 188 ? -6.964 4.789 24.997 1.00 89.75 188 LYS A CA 1
ATOM 1458 C C . LYS A 1 188 ? -8.204 4.356 24.226 1.00 89.75 188 LYS A C 1
ATOM 1460 O O . LYS A 1 188 ? -9.313 4.649 24.664 1.00 89.75 188 LYS A O 1
ATOM 1465 N N . VAL A 1 189 ? -8.033 3.679 23.091 1.00 89.94 189 VAL A N 1
ATOM 1466 C CA . VAL A 1 189 ? -9.154 3.153 22.301 1.00 89.94 189 VAL A CA 1
ATOM 1467 C C . VAL A 1 189 ? -9.894 2.066 23.075 1.00 89.94 189 VAL A C 1
ATOM 1469 O O . VAL A 1 189 ? -11.117 2.115 23.142 1.00 89.94 189 VAL A O 1
ATOM 1472 N N . GLU A 1 190 ? -9.178 1.132 23.699 1.00 90.38 190 GLU A N 1
ATOM 1473 C CA . GLU A 1 190 ? -9.775 0.071 24.518 1.00 90.38 190 GLU A CA 1
ATOM 1474 C C . GLU A 1 190 ? -10.565 0.651 25.696 1.00 90.38 190 GLU A C 1
ATOM 1476 O O . GLU A 1 190 ? -11.729 0.311 25.900 1.00 90.38 190 GLU A O 1
ATOM 1481 N N . THR A 1 191 ? -9.981 1.627 26.391 1.00 90.69 191 THR A N 1
ATOM 1482 C CA . THR A 1 191 ? -10.640 2.325 27.500 1.00 90.69 191 THR A CA 1
ATOM 1483 C C . THR A 1 191 ? -11.872 3.100 27.026 1.00 90.69 191 THR A C 1
ATOM 1485 O O . THR A 1 191 ? -12.905 3.105 27.690 1.00 90.69 191 THR A O 1
ATOM 1488 N N . ALA A 1 192 ? -11.802 3.749 25.860 1.00 91.31 192 ALA A N 1
ATOM 1489 C CA . ALA A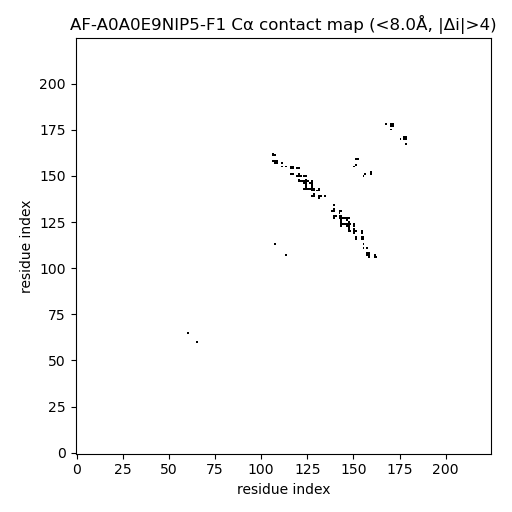 1 192 ? -12.940 4.455 25.279 1.00 91.31 192 ALA A CA 1
ATOM 1490 C C . ALA A 1 192 ? -14.077 3.500 24.892 1.00 91.31 192 ALA A C 1
ATOM 1492 O O . ALA A 1 192 ? -15.234 3.817 25.154 1.00 91.31 192 ALA A O 1
ATOM 1493 N N . ILE A 1 193 ? -13.762 2.338 24.310 1.00 93.12 193 ILE A N 1
ATOM 1494 C CA . ILE A 1 193 ? -14.754 1.304 23.988 1.00 93.12 193 ILE A CA 1
ATOM 1495 C C . ILE A 1 193 ? -15.423 0.806 25.269 1.00 93.12 193 ILE A C 1
ATOM 1497 O O . ILE A 1 193 ? -16.650 0.781 25.329 1.00 93.12 193 ILE A O 1
ATOM 1501 N N . HIS A 1 194 ? -14.639 0.501 26.305 1.00 92.94 194 HIS A N 1
ATOM 1502 C CA . HIS A 1 194 ? -15.173 0.045 27.586 1.00 92.94 194 HIS A CA 1
ATOM 1503 C C . HIS A 1 194 ? -16.099 1.088 28.225 1.00 92.94 194 HIS A C 1
ATOM 1505 O O . HIS A 1 194 ? -17.221 0.779 28.608 1.00 92.94 194 HIS A O 1
ATOM 1511 N N . ASN A 1 195 ? -15.689 2.359 28.239 1.00 94.12 195 ASN A N 1
ATOM 1512 C CA . ASN A 1 195 ? -16.514 3.451 28.759 1.00 94.12 195 ASN A CA 1
ATOM 1513 C C . ASN A 1 195 ? -17.828 3.634 27.978 1.00 94.12 195 ASN A C 1
ATOM 1515 O O . ASN A 1 195 ? -18.842 4.023 28.558 1.00 94.12 195 ASN A O 1
ATOM 1519 N N . VAL A 1 196 ? -17.820 3.391 26.663 1.00 94.81 196 VAL A N 1
ATOM 1520 C CA . VAL A 1 196 ? -19.032 3.438 25.833 1.00 94.81 196 VAL A CA 1
ATOM 1521 C C . VAL A 1 196 ? -19.950 2.264 26.157 1.00 94.81 196 VAL A C 1
ATOM 1523 O O . VAL A 1 196 ? -21.146 2.479 26.328 1.00 94.81 196 VAL A O 1
ATOM 1526 N N . GLU A 1 197 ? -19.409 1.053 26.280 1.00 94.31 197 GLU A N 1
ATOM 1527 C CA . GLU A 1 197 ? -20.170 -0.146 26.644 1.00 94.31 197 GLU A CA 1
ATOM 1528 C C . GLU A 1 197 ? -20.821 0.005 28.024 1.00 94.31 197 GLU A C 1
ATOM 1530 O O . GLU A 1 197 ? -22.037 -0.137 28.156 1.00 94.31 197 GLU A O 1
ATOM 1535 N N . GLU A 1 198 ? -20.050 0.440 29.022 1.00 93.69 198 GLU A N 1
ATOM 1536 C CA . GLU A 1 198 ? -20.575 0.763 30.348 1.00 93.69 198 GLU A CA 1
ATOM 1537 C C . GLU A 1 198 ? -21.620 1.887 30.303 1.00 93.69 198 GLU A C 1
ATOM 1539 O O . GLU A 1 198 ? -22.582 1.884 31.071 1.00 93.69 198 GLU A O 1
ATOM 1544 N N . GLY A 1 199 ? -21.436 2.883 29.433 1.00 93.56 199 GLY A N 1
ATOM 1545 C CA . GLY A 1 199 ? -22.390 3.972 29.239 1.00 93.56 199 GLY A CA 1
ATOM 1546 C C . GLY A 1 199 ? -23.722 3.491 28.660 1.00 93.56 199 GLY A C 1
ATOM 1547 O O . GLY A 1 199 ? -24.777 3.950 29.101 1.00 93.56 199 GLY A O 1
ATOM 1548 N N . VAL A 1 200 ? -23.684 2.545 27.717 1.00 95.25 200 VAL A N 1
ATOM 1549 C CA . VAL A 1 200 ? -24.873 1.912 27.126 1.00 95.25 200 VAL A CA 1
ATOM 1550 C C . VAL A 1 200 ? -25.592 1.045 28.156 1.00 95.25 200 VAL A C 1
ATOM 1552 O O . VAL A 1 200 ? -26.802 1.190 28.314 1.00 95.25 200 VAL A O 1
ATOM 1555 N N . GLU A 1 201 ? -24.866 0.224 28.918 1.00 93.00 201 GLU A N 1
ATOM 1556 C CA . GLU A 1 201 ? -25.460 -0.613 29.969 1.00 93.00 201 GLU A CA 1
ATOM 1557 C C . GLU A 1 201 ? -26.123 0.245 31.060 1.00 93.00 201 GLU A C 1
ATOM 1559 O O . GLU A 1 201 ? -27.234 -0.038 31.516 1.00 93.00 201 GLU A O 1
ATOM 1564 N N . ARG A 1 202 ? -25.477 1.349 31.458 1.00 92.62 202 ARG A N 1
ATOM 1565 C CA . ARG A 1 202 ? -26.060 2.318 32.398 1.00 92.62 202 ARG A CA 1
ATOM 1566 C C . ARG A 1 202 ? -27.305 2.995 31.826 1.00 92.62 202 ARG A C 1
ATOM 1568 O O . ARG A 1 202 ? -28.271 3.184 32.562 1.00 92.62 202 ARG A O 1
ATOM 1575 N N . ALA A 1 203 ? -27.301 3.355 30.544 1.00 92.38 203 ALA A N 1
ATOM 1576 C CA . ALA A 1 203 ? -28.462 3.951 29.891 1.00 92.38 203 ALA A CA 1
ATOM 1577 C C . ALA A 1 203 ? -29.646 2.974 29.842 1.00 92.38 203 ALA A C 1
ATOM 1579 O O . ALA A 1 203 ? -30.769 3.369 30.154 1.00 92.38 203 ALA A O 1
ATOM 1580 N N . GLU A 1 204 ? -29.397 1.704 29.518 1.00 94.56 204 GLU A N 1
ATOM 1581 C CA . GLU A 1 204 ? -30.426 0.663 29.510 1.00 94.56 204 GLU A CA 1
ATOM 1582 C C . GLU A 1 204 ? -31.042 0.483 30.903 1.00 94.56 204 GLU A C 1
ATOM 1584 O O . GLU A 1 204 ? -32.263 0.573 31.036 1.00 94.56 204 GLU A O 1
ATOM 1589 N N . LYS A 1 205 ? -30.210 0.366 31.952 1.00 93.50 205 LYS A N 1
ATOM 1590 C CA . LYS A 1 205 ? -30.670 0.249 33.348 1.00 93.50 205 LYS A CA 1
ATOM 1591 C C . LYS A 1 205 ? -31.561 1.417 33.770 1.00 93.50 205 LYS A C 1
ATOM 1593 O O . LYS A 1 205 ? -32.652 1.191 34.291 1.00 93.50 205 LYS A O 1
ATOM 1598 N N . VAL A 1 206 ? -31.149 2.655 33.488 1.00 93.62 206 VAL A N 1
ATOM 1599 C CA . VAL A 1 206 ? -31.927 3.861 33.827 1.00 93.62 206 VAL A CA 1
ATOM 1600 C C . VAL A 1 206 ? -33.265 3.899 33.086 1.00 93.62 206 VAL A C 1
ATOM 1602 O O . VAL A 1 206 ? -34.275 4.301 33.665 1.00 93.62 206 VAL A O 1
ATOM 1605 N N . VAL A 1 207 ? -33.302 3.462 31.824 1.00 95.12 207 VAL A N 1
ATOM 1606 C CA . VAL A 1 207 ? -34.552 3.373 31.057 1.00 95.12 207 VAL A CA 1
ATOM 1607 C C . VAL A 1 207 ? -35.481 2.322 31.663 1.00 95.12 207 VAL A C 1
ATOM 1609 O O . VAL A 1 207 ? -36.654 2.622 31.885 1.00 95.12 207 VAL A O 1
ATOM 1612 N N . THR A 1 208 ? -34.983 1.127 31.994 1.00 93.50 208 THR A N 1
ATOM 1613 C CA . THR A 1 208 ? -35.801 0.085 32.638 1.00 93.50 208 THR A CA 1
ATOM 1614 C C . THR A 1 208 ? -36.314 0.504 34.014 1.00 93.50 208 THR A C 1
ATOM 1616 O O . THR A 1 208 ? -37.505 0.357 34.278 1.00 93.50 208 THR A O 1
ATOM 1619 N N . GLU A 1 209 ? -35.470 1.106 34.856 1.00 94.19 209 GLU A N 1
ATOM 1620 C CA . GLU A 1 209 ? -35.875 1.615 36.173 1.00 94.19 209 GLU A CA 1
ATOM 1621 C C . GLU A 1 209 ? -36.901 2.751 36.057 1.00 94.19 209 GLU A C 1
ATOM 1623 O O . GLU A 1 209 ? -37.843 2.834 36.846 1.00 94.19 209 GLU A O 1
ATOM 1628 N N . GLY A 1 210 ? -36.745 3.632 35.064 1.00 94.31 210 GLY A N 1
ATOM 1629 C CA . GLY A 1 210 ? -37.698 4.703 34.783 1.00 94.31 210 GLY A CA 1
ATOM 1630 C C . GLY A 1 210 ? -39.062 4.170 34.339 1.00 94.31 210 GLY A C 1
ATOM 1631 O O . GLY A 1 210 ? -40.096 4.651 34.809 1.00 94.31 210 GLY A O 1
ATOM 1632 N N . VAL A 1 211 ? -39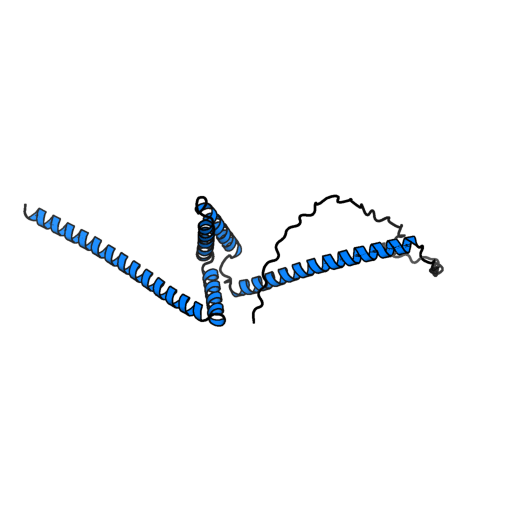.075 3.146 33.478 1.00 94.81 211 VAL A N 1
ATOM 1633 C CA . VAL A 1 211 ? -40.303 2.460 33.043 1.00 94.81 211 VAL A CA 1
ATOM 1634 C C . VAL A 1 211 ? -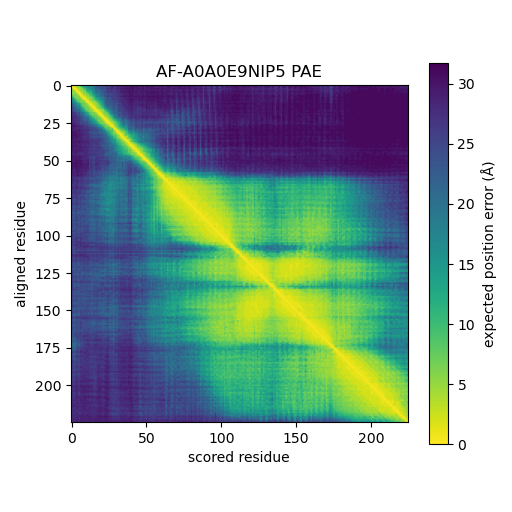40.979 1.750 34.218 1.00 94.81 211 VAL A C 1
ATOM 1636 O O . VAL A 1 211 ? -42.203 1.810 34.348 1.00 94.81 211 VAL A O 1
ATOM 1639 N N . GLU A 1 212 ? -40.207 1.114 35.098 1.00 92.62 212 GLU A N 1
ATOM 1640 C CA . GLU A 1 212 ? -40.737 0.412 36.266 1.00 92.62 212 GLU A CA 1
ATOM 1641 C C . GLU A 1 212 ? -41.354 1.376 37.289 1.00 92.62 212 GLU A C 1
ATOM 1643 O O . GLU A 1 212 ? -42.521 1.206 37.649 1.00 92.62 212 GLU A O 1
ATOM 1648 N N . LYS A 1 213 ? -40.649 2.458 37.650 1.00 92.75 213 LYS A N 1
ATOM 1649 C CA . LYS A 1 213 ? -41.175 3.515 38.536 1.00 92.75 213 LYS A CA 1
ATOM 1650 C C . LYS A 1 213 ? -42.418 4.194 37.965 1.00 92.75 213 LYS A C 1
ATOM 1652 O O . LYS A 1 213 ? -43.371 4.455 38.694 1.00 92.75 213 LYS A O 1
ATOM 1657 N N . GLY A 1 214 ? -42.440 4.455 36.656 1.00 93.62 214 GLY A N 1
ATOM 1658 C CA . GLY A 1 214 ? -43.618 5.005 35.981 1.00 93.62 214 GLY A CA 1
ATOM 1659 C C . GLY A 1 214 ? -44.827 4.066 36.052 1.00 93.62 214 GLY A C 1
ATOM 1660 O O . GLY A 1 214 ? -45.957 4.517 36.242 1.00 93.62 214 GLY A O 1
ATOM 1661 N N . ARG A 1 215 ? -44.594 2.750 35.956 1.00 90.31 215 ARG A N 1
ATOM 1662 C CA . ARG A 1 215 ? -45.638 1.725 36.093 1.00 90.31 215 ARG A CA 1
ATOM 1663 C C . ARG A 1 215 ? -46.162 1.617 37.527 1.00 90.31 215 ARG A C 1
ATOM 1665 O O . ARG A 1 215 ? -47.361 1.414 37.701 1.00 90.31 215 ARG A O 1
ATOM 1672 N N . GLU A 1 216 ? -45.300 1.732 38.532 1.00 89.00 216 GLU A N 1
ATOM 1673 C CA . GLU A 1 216 ? -45.702 1.727 39.947 1.00 89.00 216 GLU A CA 1
ATOM 1674 C C . GLU A 1 216 ? -46.524 2.968 40.308 1.00 89.00 216 GLU A C 1
ATOM 1676 O O . GLU A 1 216 ? -47.618 2.834 40.855 1.00 89.00 216 GLU A O 1
ATOM 1681 N N . TYR A 1 217 ? -46.085 4.155 39.881 1.00 87.69 217 TYR A N 1
ATOM 1682 C CA . TYR A 1 217 ? -46.812 5.407 40.109 1.00 87.69 217 TYR A CA 1
ATOM 1683 C C . TYR A 1 217 ? -48.218 5.395 39.485 1.00 87.69 217 TYR A C 1
ATOM 1685 O O . TYR A 1 217 ? -49.189 5.846 40.090 1.00 87.69 217 TYR A O 1
ATOM 1693 N N . ALA A 1 218 ? -48.355 4.829 38.281 1.00 87.94 218 ALA A N 1
ATOM 1694 C CA . ALA A 1 218 ? -49.653 4.684 37.626 1.00 87.94 218 ALA A CA 1
ATOM 1695 C C . ALA A 1 218 ? -50.604 3.735 38.380 1.00 87.94 218 ALA A C 1
ATOM 1697 O O . ALA A 1 218 ? -51.815 3.947 38.353 1.00 87.94 218 ALA A O 1
ATOM 1698 N N . LYS A 1 219 ? -50.077 2.703 39.055 1.00 84.94 219 LYS A N 1
ATOM 1699 C CA . LYS A 1 219 ? -50.880 1.780 39.871 1.00 84.94 219 LYS A CA 1
ATOM 1700 C C . LYS A 1 219 ? -51.352 2.433 41.167 1.00 84.94 219 LYS A C 1
ATOM 1702 O O . LYS A 1 219 ? -52.541 2.361 41.459 1.00 84.94 219 LYS A O 1
ATOM 1707 N N . GLU A 1 220 ? -50.469 3.126 41.888 1.00 86.75 220 GLU A N 1
ATOM 1708 C CA . GLU A 1 220 ? -50.842 3.843 43.119 1.00 86.75 220 GLU A CA 1
ATOM 1709 C C . GLU A 1 220 ? -51.936 4.890 42.866 1.00 86.75 220 GLU A C 1
ATOM 1711 O O . GLU A 1 220 ? -52.869 5.030 43.656 1.00 86.75 220 GLU A O 1
ATOM 1716 N N . HIS A 1 221 ? -51.873 5.591 41.729 1.00 82.19 221 HIS A N 1
ATOM 1717 C CA . HIS A 1 221 ? -52.873 6.600 41.373 1.00 82.19 221 HIS A CA 1
ATOM 1718 C C . HIS A 1 221 ? -54.226 6.012 40.933 1.00 82.19 221 HIS A C 1
ATOM 1720 O O . HIS A 1 221 ? -55.232 6.722 40.931 1.00 82.19 221 HIS A O 1
ATOM 1726 N N . LEU A 1 222 ? -54.267 4.732 40.549 1.00 75.12 222 LEU A N 1
ATOM 1727 C CA . LEU A 1 222 ? -55.499 4.022 40.196 1.00 75.12 222 LEU A CA 1
ATOM 1728 C C . LEU A 1 222 ? -56.189 3.386 41.413 1.00 75.12 222 LEU A C 1
ATOM 1730 O O . LEU A 1 222 ? -57.402 3.225 41.371 1.00 75.12 222 LEU A O 1
ATOM 1734 N N . GLU A 1 223 ? -55.462 3.061 42.487 1.00 71.75 223 GLU A N 1
ATOM 1735 C CA . GLU A 1 223 ? -56.040 2.484 43.717 1.00 71.75 223 GLU A CA 1
ATOM 1736 C C . GLU A 1 223 ? -56.622 3.532 44.686 1.00 71.75 223 GLU A C 1
ATOM 1738 O O . GLU A 1 223 ? -57.390 3.186 45.582 1.00 71.75 223 GLU A O 1
ATOM 1743 N N . GLN A 1 224 ? -56.305 4.819 44.510 1.00 62.34 224 GLN A N 1
ATOM 1744 C CA . GLN A 1 224 ? -56.844 5.917 45.330 1.00 62.34 224 GLN A CA 1
ATOM 1745 C C . GLN A 1 224 ? -58.211 6.465 44.871 1.00 62.34 224 GLN A C 1
ATOM 1747 O O . GLN A 1 224 ? -58.717 7.409 45.484 1.00 62.34 224 GLN A O 1
ATOM 1752 N N . LYS A 1 225 ? -58.810 5.914 43.809 1.00 49.38 225 LYS A N 1
ATOM 1753 C CA . LYS A 1 225 ? -60.067 6.392 43.214 1.00 49.38 225 LYS A CA 1
ATOM 1754 C C . LYS A 1 225 ? -61.175 5.353 43.322 1.00 49.38 225 LYS A C 1
ATOM 1756 O O . LYS A 1 225 ? -62.326 5.777 43.566 1.00 49.38 225 LYS A O 1
#

Radius of gyration: 38.7 Å; Cα contacts (8 Å, |Δi|>4): 72; chains: 1; bounding box: 100×65×100 Å

Mean predicted aligned error: 17.48 Å

Foldseek 3Di:
DDDDDDDDDDDDPDDPDDPPPPPPPPPPPDDPDDPPPDPDPDDDPPDDPPPPPVPPPPPPDDPVNVVVVVVVVVVVVVVVVVVVVVVVVVVVVVVVVVVVVVVCVVLADPPADCPVLLVQLQVQLVVLLVVCVPDDPVSSNVSSVVSSLVSCCVRPVSSNVSVVVVVLVVCVVPPVPVNVVVVVVVVVVVVVVVVVVVVVVVVVVVVVVVVVVVVVVVVVVVVVD